Protein AF-A0A968GS53-F1 (afdb_monomer_lite)

Secondary structure (DSSP, 8-state):
--HHHHHHHHHHHHHHHHHHHHHHHHHHHHHHHHHHHHHHHHHHHHHHHH-HHHHHHHHHHHHHHHS--SS---PPPSS-HHHHHHHHHHHHHHHHHHHHHHHHHHHHHHHHHHHHHHHHHTT-SSGGG-TTTHHHHHT--HHHHHHHHIIIIIHHHHHHHHHHHHHHHHHH-SSS-HHHHHHHHHHHHHHHHHHHHHHHHHHTT-

Foldseek 3Di:
DVVVVVVVVLVVLVVVLVVLVVVLVVLVVVLVVLLVVLVVLLVVLVVCLVPLVVSQVVVQVVVCVVVPPVDPDDDDRPDDSLRVNLVSLVVNLVSLLSNLVSVLVSVVSLVVSVVSLVVSCVVDPDSPSPVSPPVCVVCVDVVNVVVCCCVLPVVLVVVVVSLVVVLVSLVPDPPDDPVSSVSSVVSSVSSVVSSVVSNVSVVVVD

pLDDT: mean 84.06, std 12.61, range [47.16, 97.62]

Sequence (206 aa):
MSDDKDIKLIEVLSKHYSETFDLVRQVVARRDRLFLYILLVIFVLLLYMSNPEAIRDWVNSVFSSQLKVENGTEIAPLFDVSVIGAVLLLGLLSLSHTYFQAVLHVERQYDYVYKLEDQLSKHFEDPAFTREGRHYLKHQHKFSGWTKSIFWYLFPFLYLAFMLFWMWFLVINPVTPLIYKIVDFAISLSILNSLRLYLLALNRRQ

Structure (mmCIF, N/CA/C/O backbone):
data_AF-A0A968GS53-F1
#
_entry.id   AF-A0A968GS53-F1
#
loop_
_atom_site.group_PDB
_atom_site.id
_atom_site.type_symbol
_atom_site.label_atom_id
_atom_site.label_alt_id
_atom_site.label_comp_id
_atom_site.label_asym_id
_atom_site.label_entity_id
_atom_site.label_seq_id
_atom_site.pdbx_PDB_ins_code
_atom_site.Cartn_x
_atom_site.Cartn_y
_atom_site.Cartn_z
_atom_site.occupancy
_atom_site.B_iso_or_equiv
_atom_site.auth_seq_id
_atom_site.auth_comp_id
_atom_site.auth_asym_id
_atom_site.auth_atom_id
_atom_site.pdbx_PDB_model_num
ATOM 1 N N . MET A 1 1 ? -16.219 1.580 51.367 1.00 47.16 1 MET A N 1
ATOM 2 C CA . MET A 1 1 ? -14.808 1.308 50.996 1.00 47.16 1 MET A CA 1
ATOM 3 C C . MET A 1 1 ? -14.663 0.527 49.683 1.00 47.16 1 MET A C 1
ATOM 5 O O . MET A 1 1 ? -13.563 0.548 49.148 1.00 47.16 1 MET A O 1
ATOM 9 N N . SER A 1 2 ? -15.710 -0.131 49.146 1.00 58.06 2 SER A N 1
ATOM 10 C CA . SER A 1 2 ? -15.688 -0.657 47.762 1.00 58.06 2 SER A CA 1
ATOM 11 C C . SER A 1 2 ? -15.906 0.447 46.718 1.00 58.06 2 SER A C 1
ATOM 13 O O . SER A 1 2 ? -15.201 0.476 45.722 1.00 58.06 2 SER A O 1
ATOM 15 N N . ASP A 1 3 ? -16.745 1.433 47.042 1.00 66.75 3 ASP A N 1
ATOM 16 C CA . ASP A 1 3 ? -17.147 2.528 46.144 1.00 66.75 3 ASP A CA 1
ATOM 17 C C . ASP A 1 3 ? -15.966 3.335 45.547 1.00 66.75 3 ASP A C 1
ATOM 19 O O . ASP A 1 3 ? -15.887 3.541 44.343 1.00 66.75 3 ASP A O 1
ATOM 23 N N . ASP A 1 4 ? -14.955 3.695 46.351 1.00 75.88 4 ASP A N 1
ATOM 24 C CA . ASP A 1 4 ? -13.771 4.443 45.872 1.00 75.88 4 ASP A CA 1
ATOM 25 C C . ASP A 1 4 ? -12.864 3.621 44.932 1.00 75.88 4 ASP A C 1
ATOM 27 O O . ASP A 1 4 ? -12.207 4.168 44.044 1.00 75.88 4 ASP A O 1
ATOM 31 N N . LYS A 1 5 ? -12.819 2.291 45.101 1.00 76.81 5 LYS A N 1
ATOM 32 C CA . LYS A 1 5 ? -12.048 1.410 44.208 1.00 76.81 5 LYS A CA 1
ATOM 33 C C . LYS A 1 5 ? -12.762 1.210 42.878 1.00 76.81 5 LYS A C 1
ATOM 35 O O . LYS A 1 5 ? -12.099 1.209 41.843 1.00 76.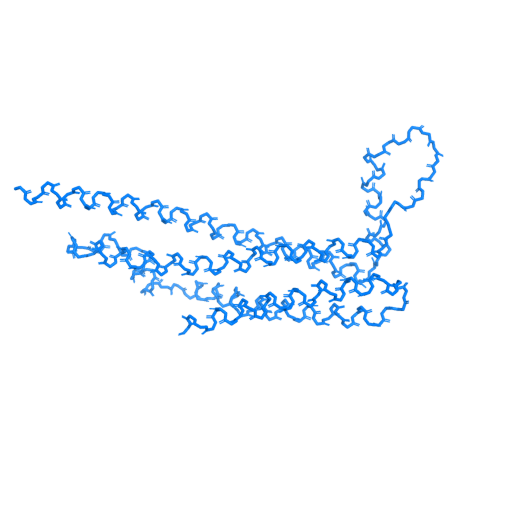81 5 LYS A O 1
ATOM 40 N N . ASP A 1 6 ? -14.083 1.078 42.916 1.00 79.69 6 ASP A N 1
ATOM 41 C CA . ASP A 1 6 ? -14.912 0.901 41.726 1.00 79.69 6 ASP A CA 1
ATOM 42 C C . ASP A 1 6 ? -14.910 2.177 40.867 1.00 79.69 6 ASP A C 1
ATOM 44 O O . ASP A 1 6 ? -14.701 2.099 39.657 1.00 79.69 6 ASP A O 1
ATOM 48 N N . ILE A 1 7 ? -14.987 3.361 41.490 1.00 82.88 7 ILE A N 1
ATOM 49 C CA . ILE A 1 7 ? -14.865 4.656 40.797 1.00 82.88 7 ILE A CA 1
ATOM 50 C C . ILE A 1 7 ? -13.502 4.790 40.099 1.00 82.88 7 ILE A C 1
ATOM 52 O O . ILE A 1 7 ? -13.446 5.112 38.911 1.00 82.88 7 ILE A O 1
ATOM 56 N N . LYS A 1 8 ? -12.398 4.486 40.796 1.00 85.75 8 LYS A N 1
ATOM 57 C CA . LYS A 1 8 ? -11.046 4.534 40.206 1.00 85.75 8 LYS A CA 1
ATOM 58 C C . LYS A 1 8 ? -10.871 3.544 39.059 1.00 85.75 8 LYS A C 1
ATOM 60 O O . LYS A 1 8 ? -10.229 3.866 38.063 1.00 85.75 8 LYS A O 1
ATOM 65 N N . LEU A 1 9 ? -11.428 2.340 39.185 1.00 84.19 9 LEU A N 1
ATOM 66 C CA . LEU A 1 9 ? -11.380 1.334 38.127 1.00 84.19 9 LEU A CA 1
ATOM 67 C C . LEU A 1 9 ? -12.112 1.819 36.869 1.00 84.19 9 LEU A C 1
ATOM 69 O O . LEU A 1 9 ? -11.576 1.702 35.767 1.00 84.19 9 LEU A O 1
ATOM 73 N N . ILE A 1 10 ? -13.303 2.396 37.036 1.00 83.69 10 ILE A N 1
ATOM 74 C CA . ILE A 1 10 ? -14.101 2.960 35.942 1.00 83.69 10 ILE A CA 1
ATOM 75 C C . ILE A 1 10 ? -13.361 4.120 35.268 1.00 83.69 10 ILE A C 1
ATOM 77 O O . ILE A 1 10 ? -13.319 4.183 34.040 1.00 83.69 10 ILE A O 1
ATOM 81 N N . GLU A 1 11 ? -12.734 5.007 36.044 1.00 87.06 11 GLU A N 1
ATOM 82 C CA . GLU A 1 11 ? -11.946 6.123 35.512 1.00 87.06 11 GLU A CA 1
ATOM 83 C C . GLU A 1 11 ? -10.766 5.629 34.660 1.00 87.06 11 GLU A C 1
ATOM 85 O O . GLU A 1 11 ? -10.582 6.078 33.526 1.00 87.06 11 GLU A O 1
ATOM 90 N N . VAL A 1 12 ? -10.007 4.649 35.165 1.00 87.94 12 VAL A N 1
ATOM 91 C CA . VAL A 1 12 ? -8.874 4.048 34.442 1.00 87.94 12 VAL A CA 1
ATOM 92 C C . VAL A 1 12 ? -9.336 3.358 33.158 1.00 87.94 12 VAL A C 1
ATOM 94 O O . VAL A 1 12 ? -8.726 3.555 32.107 1.00 87.94 12 VAL A O 1
ATOM 97 N N . LEU A 1 13 ? -10.422 2.582 33.213 1.00 84.75 13 LEU A N 1
ATOM 98 C CA . LEU A 1 13 ? -10.972 1.891 32.043 1.00 84.75 13 LEU A CA 1
ATOM 99 C C . LEU A 1 13 ? -11.507 2.868 30.992 1.00 84.75 13 LEU A C 1
ATOM 101 O O . LEU A 1 13 ? -11.240 2.689 29.805 1.00 84.75 13 LEU A O 1
ATOM 105 N N . SER A 1 14 ? -12.227 3.908 31.414 1.00 84.94 14 SER A N 1
ATOM 106 C CA . SER A 1 14 ? -12.771 4.939 30.524 1.00 84.94 14 SER A CA 1
ATOM 107 C C . SER A 1 14 ? -11.655 5.714 29.820 1.00 84.94 14 SER A C 1
ATOM 109 O O . SER A 1 14 ? -11.681 5.889 28.597 1.00 84.94 14 SER A O 1
ATOM 111 N N . LYS A 1 15 ? -10.613 6.100 30.569 1.00 88.38 15 LYS A N 1
ATOM 112 C CA . LYS A 1 15 ? -9.426 6.751 30.009 1.00 88.38 15 LYS A CA 1
ATOM 113 C C . LYS A 1 15 ? -8.725 5.850 28.992 1.00 88.38 15 LYS A C 1
ATOM 115 O O . LYS A 1 15 ? -8.478 6.279 27.866 1.00 88.38 15 LYS A O 1
ATOM 120 N N . HIS A 1 16 ? -8.473 4.592 29.355 1.00 87.50 16 HIS A N 1
ATOM 121 C CA . HIS A 1 16 ? -7.830 3.615 28.473 1.00 87.50 16 HIS A CA 1
ATOM 122 C C . HIS A 1 16 ? -8.643 3.348 27.199 1.00 87.50 16 HIS A C 1
ATOM 124 O O . HIS A 1 16 ? -8.080 3.239 26.109 1.00 87.50 16 HIS A O 1
ATOM 130 N N . TYR A 1 17 ? -9.972 3.293 27.307 1.00 87.00 17 TYR A N 1
ATOM 131 C CA . TYR A 1 17 ? -10.871 3.187 26.159 1.00 87.00 17 TYR A CA 1
ATOM 132 C C . TYR A 1 17 ? -10.726 4.385 25.209 1.00 87.00 17 TYR A C 1
ATOM 134 O O . TYR A 1 17 ? -10.549 4.184 24.007 1.00 87.00 17 TYR A O 1
ATOM 142 N N . SER A 1 18 ? -10.742 5.616 25.733 1.00 86.31 18 SER A N 1
ATOM 143 C CA . SER A 1 18 ? -10.588 6.827 24.914 1.00 86.31 18 SER A CA 1
ATOM 144 C C . SER A 1 18 ? -9.231 6.867 24.208 1.00 86.31 18 SER A C 1
ATOM 146 O O . SER A 1 18 ? -9.169 7.117 23.006 1.00 86.31 18 SER A O 1
ATOM 148 N N . GLU A 1 19 ? -8.151 6.566 24.932 1.00 89.94 19 GLU A N 1
ATOM 149 C CA . GLU A 1 19 ? -6.794 6.523 24.374 1.00 89.94 19 GLU A CA 1
ATOM 150 C C . GLU A 1 19 ? -6.670 5.449 23.284 1.00 89.94 19 GLU A C 1
ATOM 152 O O . GLU A 1 19 ? -6.134 5.701 22.202 1.00 89.94 19 GLU A O 1
ATOM 157 N N . THR A 1 20 ? -7.224 4.259 23.530 1.00 88.25 20 THR A N 1
ATOM 158 C CA . THR A 1 20 ? -7.259 3.168 22.547 1.00 88.25 20 THR A CA 1
ATOM 159 C C . THR A 1 20 ? -8.026 3.586 21.294 1.00 88.25 20 THR A C 1
ATOM 161 O O . THR A 1 20 ? -7.564 3.348 20.178 1.00 88.25 20 THR A O 1
ATOM 164 N N . PHE A 1 21 ? -9.176 4.243 21.453 1.00 85.06 21 PHE A N 1
ATOM 165 C CA . PHE A 1 21 ? -9.984 4.710 20.331 1.00 85.06 21 PHE A CA 1
ATOM 166 C C . PHE A 1 21 ? -9.244 5.741 19.467 1.00 85.06 21 PHE A C 1
ATOM 168 O O . PHE A 1 21 ? -9.253 5.645 18.234 1.00 85.06 21 PHE A O 1
ATOM 175 N N . ASP A 1 22 ? -8.539 6.683 20.091 1.00 87.62 22 ASP A N 1
ATOM 176 C CA . ASP A 1 22 ? -7.732 7.665 19.368 1.00 87.62 22 ASP A CA 1
ATOM 177 C C . ASP A 1 22 ? -6.595 7.006 18.577 1.00 87.62 22 ASP A C 1
ATOM 179 O O . ASP A 1 22 ? -6.318 7.405 17.438 1.00 87.62 22 ASP A O 1
ATOM 183 N N . LEU A 1 23 ? -5.979 5.949 19.118 1.00 88.56 23 LEU A N 1
ATOM 184 C CA . LEU A 1 23 ? -5.002 5.143 18.383 1.00 88.56 23 LEU A CA 1
ATOM 185 C C . LEU A 1 23 ? -5.639 4.455 17.168 1.00 88.56 23 LEU A C 1
ATOM 187 O O . LEU A 1 23 ? -5.074 4.510 16.072 1.00 88.56 23 LEU A O 1
ATOM 191 N N . VAL A 1 24 ? -6.833 3.866 17.313 1.00 88.31 24 VAL A N 1
ATOM 192 C CA . VAL A 1 24 ? -7.553 3.246 16.184 1.00 88.31 24 VAL A CA 1
ATOM 193 C C . VAL A 1 24 ? -7.790 4.266 15.075 1.00 88.31 24 VAL A C 1
ATOM 195 O O . VAL A 1 24 ? -7.463 4.007 13.913 1.00 88.31 24 VAL A O 1
ATOM 198 N N . ARG A 1 25 ? -8.288 5.457 15.423 1.00 88.62 25 ARG A N 1
ATOM 199 C CA . ARG A 1 25 ? -8.560 6.531 14.460 1.00 88.62 25 ARG A CA 1
ATOM 200 C C . ARG A 1 25 ? -7.307 6.942 13.684 1.00 88.62 25 ARG A C 1
ATOM 202 O O . ARG A 1 25 ? -7.370 7.135 12.467 1.00 88.62 25 ARG A O 1
ATOM 209 N N . GLN A 1 26 ? -6.162 7.044 14.358 1.00 91.44 26 GLN A N 1
ATOM 210 C CA . GLN A 1 26 ? -4.887 7.376 13.716 1.00 91.44 26 GLN A CA 1
ATOM 211 C C . GLN A 1 26 ? -4.442 6.300 12.719 1.00 91.44 26 GLN A C 1
ATOM 213 O O . GLN A 1 26 ? -3.991 6.624 11.614 1.00 91.44 26 GLN A O 1
ATOM 218 N N . VAL A 1 27 ? -4.596 5.022 13.075 1.00 89.94 27 VAL A N 1
ATOM 219 C CA . VAL A 1 27 ? -4.230 3.897 12.202 1.00 89.94 27 VAL A CA 1
ATOM 220 C C . VAL A 1 27 ? -5.165 3.822 10.993 1.00 89.94 27 VAL A C 1
ATOM 222 O O . VAL A 1 27 ? -4.682 3.637 9.875 1.00 89.94 27 VAL A O 1
ATOM 225 N N . VAL A 1 28 ? -6.472 4.034 11.176 1.00 89.06 28 VAL A N 1
ATOM 226 C CA . VAL A 1 28 ? -7.446 4.106 10.072 1.00 89.06 28 VAL A CA 1
ATOM 227 C C . VAL A 1 28 ? -7.065 5.215 9.089 1.00 89.06 28 VAL A C 1
ATOM 229 O O . VAL A 1 28 ? -6.924 4.959 7.895 1.00 89.06 28 VAL A O 1
ATOM 232 N N . ALA A 1 29 ? -6.776 6.422 9.582 1.00 90.88 29 ALA A N 1
ATOM 233 C CA . ALA A 1 29 ? -6.352 7.525 8.721 1.00 90.88 29 ALA A CA 1
ATOM 234 C C . ALA A 1 29 ? -5.026 7.226 7.992 1.00 90.88 29 ALA A C 1
ATOM 236 O O . ALA A 1 29 ? -4.830 7.628 6.844 1.00 90.88 29 ALA A O 1
ATOM 237 N N . ARG A 1 30 ? -4.097 6.508 8.640 1.00 91.94 30 ARG A N 1
ATOM 238 C CA . ARG A 1 30 ? -2.847 6.057 8.011 1.00 91.94 30 ARG A CA 1
ATOM 239 C C . ARG A 1 30 ? -3.106 5.035 6.905 1.00 91.94 30 ARG A C 1
ATOM 241 O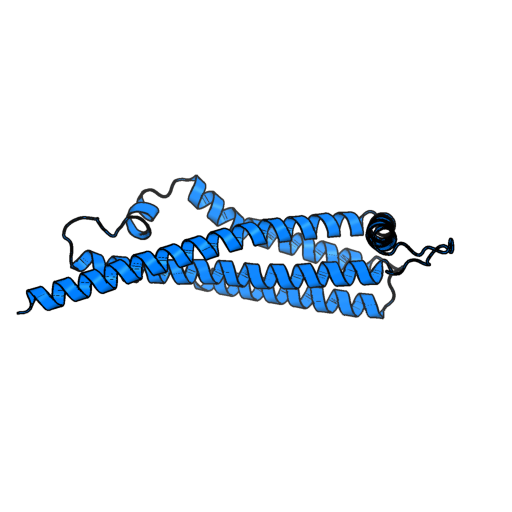 O . ARG A 1 30 ? -2.501 5.162 5.844 1.00 91.94 30 ARG A O 1
ATOM 248 N N . ARG A 1 31 ? -3.992 4.059 7.127 1.00 93.38 31 ARG A N 1
ATOM 249 C CA . ARG A 1 31 ? -4.412 3.075 6.115 1.00 93.38 31 ARG A CA 1
ATOM 250 C C . ARG A 1 31 ? -4.959 3.777 4.872 1.00 93.38 31 ARG A C 1
ATOM 252 O O . ARG A 1 31 ? -4.544 3.441 3.768 1.00 93.38 31 ARG A O 1
ATOM 259 N N . ASP A 1 32 ? -5.830 4.764 5.053 1.00 92.06 32 ASP A N 1
ATOM 260 C CA . ASP A 1 32 ? -6.471 5.464 3.935 1.00 92.06 32 ASP A CA 1
ATOM 261 C C . ASP A 1 32 ? -5.453 6.263 3.105 1.00 92.06 32 ASP A C 1
ATOM 263 O O . ASP A 1 32 ? -5.479 6.221 1.875 1.00 92.06 32 ASP A O 1
ATOM 267 N N . ARG A 1 33 ? -4.477 6.913 3.756 1.00 94.50 33 ARG A N 1
ATOM 268 C CA . ARG A 1 33 ? -3.355 7.560 3.050 1.00 94.50 33 ARG A CA 1
ATOM 269 C C . ARG A 1 33 ? -2.491 6.555 2.287 1.00 94.50 33 ARG A C 1
ATOM 271 O O . ARG A 1 33 ? -2.140 6.803 1.139 1.00 94.50 33 ARG A O 1
ATOM 278 N N . LEU A 1 34 ? -2.166 5.419 2.907 1.00 94.81 34 LEU A N 1
ATOM 279 C CA . LEU A 1 34 ? -1.376 4.362 2.266 1.00 94.81 34 LEU A CA 1
ATOM 280 C C . LEU A 1 34 ? -2.084 3.791 1.034 1.00 94.81 34 LEU A C 1
ATOM 282 O O . LEU A 1 34 ? -1.431 3.570 0.020 1.00 94.81 34 LEU A O 1
ATOM 286 N N . PHE A 1 35 ? -3.403 3.602 1.098 1.00 94.19 35 PHE A N 1
ATOM 287 C CA . PHE A 1 35 ? -4.205 3.181 -0.050 1.00 94.19 35 PHE A CA 1
ATOM 288 C C . PHE A 1 35 ? -4.047 4.144 -1.233 1.00 94.19 35 PHE A C 1
ATOM 290 O O . PHE A 1 35 ? -3.745 3.707 -2.341 1.00 94.19 35 PHE A O 1
ATOM 297 N N . LEU A 1 36 ? -4.163 5.455 -0.994 1.00 95.69 36 LEU A N 1
ATOM 298 C CA . LEU A 1 36 ? -3.974 6.465 -2.040 1.00 95.69 36 LEU A CA 1
ATOM 299 C C . LEU A 1 36 ? -2.550 6.458 -2.609 1.00 95.69 36 LEU A C 1
ATOM 301 O O . LEU A 1 36 ? -2.377 6.557 -3.822 1.00 95.69 36 LEU A O 1
ATOM 305 N N . TYR A 1 37 ? -1.531 6.295 -1.763 1.00 97.06 37 TYR A N 1
ATOM 306 C CA . TYR A 1 37 ? -0.143 6.197 -2.224 1.00 97.06 37 TYR A CA 1
ATOM 307 C C . TYR A 1 37 ? 0.097 4.953 -3.080 1.00 97.06 37 TYR A C 1
ATOM 309 O O . TYR A 1 37 ? 0.781 5.043 -4.096 1.00 97.06 37 TYR A O 1
ATOM 317 N N . ILE A 1 38 ? -0.496 3.811 -2.725 1.00 96.94 38 ILE A N 1
ATOM 318 C CA . ILE A 1 38 ? -0.416 2.596 -3.544 1.00 96.94 38 ILE A CA 1
ATOM 319 C C . ILE A 1 38 ? -1.071 2.826 -4.907 1.00 96.94 38 ILE A C 1
ATOM 321 O O . ILE A 1 38 ? -0.469 2.488 -5.922 1.00 96.94 38 ILE A O 1
ATOM 325 N N . LEU A 1 39 ? -2.262 3.432 -4.951 1.00 96.62 39 LEU A N 1
ATOM 326 C CA . LEU A 1 39 ? -2.929 3.753 -6.216 1.00 96.62 39 LEU A CA 1
ATOM 327 C C . LEU A 1 39 ? -2.085 4.684 -7.091 1.00 96.62 39 LEU A C 1
ATOM 329 O O . LEU A 1 39 ? -1.977 4.454 -8.292 1.00 96.62 39 LEU A O 1
ATOM 333 N N . LEU A 1 40 ? -1.457 5.698 -6.491 1.00 96.81 40 LEU A N 1
ATOM 334 C CA . LEU A 1 40 ? -0.564 6.609 -7.202 1.00 96.81 40 LEU A CA 1
ATOM 335 C C . LEU A 1 40 ? 0.639 5.865 -7.797 1.00 96.81 40 LEU A C 1
ATOM 337 O O . LEU A 1 40 ? 0.958 6.057 -8.966 1.00 96.81 40 LEU A O 1
ATOM 341 N N . VAL A 1 41 ? 1.285 4.989 -7.023 1.00 96.81 41 VAL A N 1
ATOM 342 C CA . VAL A 1 41 ? 2.427 4.199 -7.511 1.00 96.81 41 VAL A CA 1
ATOM 343 C C . VAL A 1 41 ? 2.000 3.223 -8.608 1.00 96.81 41 VAL A C 1
ATOM 345 O O . VAL A 1 41 ? 2.688 3.125 -9.618 1.00 96.81 41 VAL A O 1
ATOM 348 N N . ILE A 1 42 ? 0.851 2.553 -8.466 1.00 97.00 42 ILE A N 1
ATOM 349 C CA . ILE A 1 42 ? 0.285 1.692 -9.518 1.00 97.00 42 ILE A CA 1
ATOM 350 C C . ILE A 1 42 ? 0.030 2.497 -10.791 1.00 97.00 42 ILE A C 1
ATOM 352 O O . ILE A 1 42 ? 0.381 2.049 -11.876 1.00 97.00 42 ILE A O 1
ATOM 356 N N . PHE A 1 43 ? -0.540 3.696 -10.675 1.00 95.94 43 PHE A N 1
ATOM 357 C CA . PHE A 1 43 ? -0.770 4.568 -11.821 1.00 95.94 43 PHE A CA 1
ATOM 358 C C . PHE A 1 43 ? 0.540 4.939 -12.532 1.00 95.94 43 PHE A C 1
ATOM 360 O O . PHE A 1 43 ? 0.631 4.809 -13.750 1.00 95.94 43 PHE A O 1
ATOM 367 N N . VAL A 1 44 ? 1.581 5.320 -11.785 1.00 95.00 44 VAL A N 1
ATOM 368 C CA . VAL A 1 44 ? 2.911 5.603 -12.354 1.00 95.00 44 VAL A CA 1
ATOM 369 C C . VAL A 1 44 ? 3.520 4.354 -12.999 1.00 95.00 44 VAL A C 1
ATOM 371 O O . VAL A 1 44 ? 4.091 4.449 -14.082 1.00 95.00 44 VAL A O 1
ATOM 374 N N . LEU A 1 45 ? 3.361 3.176 -12.392 1.00 95.06 45 LEU A N 1
ATOM 375 C CA . LEU A 1 45 ? 3.809 1.908 -12.974 1.00 95.06 45 LEU A CA 1
ATOM 376 C C . LEU A 1 45 ? 3.062 1.577 -14.274 1.00 95.06 45 LEU A C 1
ATOM 378 O O . LEU A 1 45 ? 3.685 1.116 -15.223 1.00 95.06 45 LEU A O 1
ATOM 382 N N . LEU A 1 46 ? 1.759 1.853 -14.367 1.00 95.44 46 LEU A N 1
ATOM 383 C CA . LEU A 1 46 ? 0.997 1.689 -15.610 1.00 95.44 46 LEU A CA 1
ATOM 384 C C . LEU A 1 46 ? 1.487 2.645 -16.708 1.00 95.44 46 LEU A C 1
ATOM 386 O O . LEU A 1 46 ? 1.612 2.235 -17.862 1.00 95.44 46 LEU A O 1
ATOM 390 N N . LEU A 1 47 ? 1.816 3.895 -16.360 1.00 93.31 47 LEU A N 1
ATOM 391 C CA . LEU A 1 47 ? 2.445 4.829 -17.300 1.00 93.31 47 LEU A CA 1
ATOM 392 C C . LEU A 1 47 ? 3.822 4.334 -17.749 1.00 93.31 47 LEU A C 1
ATOM 394 O O . LEU A 1 47 ? 4.118 4.374 -18.941 1.00 93.31 47 LEU A O 1
ATOM 398 N N . TYR A 1 48 ? 4.624 3.805 -16.823 1.00 92.25 48 TYR A N 1
ATOM 399 C CA . TYR A 1 48 ? 5.910 3.182 -17.129 1.00 92.25 48 TYR A CA 1
ATOM 400 C C . TYR A 1 48 ? 5.752 2.005 -18.098 1.00 92.25 48 TYR A C 1
ATOM 402 O O . TYR A 1 48 ? 6.515 1.902 -19.050 1.00 92.25 48 TYR A O 1
ATOM 410 N N . MET A 1 49 ? 4.734 1.158 -17.924 1.00 91.56 49 MET A N 1
ATOM 411 C CA . MET A 1 49 ? 4.459 0.054 -18.853 1.00 91.56 49 MET A CA 1
ATOM 412 C C . MET A 1 49 ? 4.063 0.543 -20.251 1.00 91.56 49 MET A C 1
ATOM 414 O O . MET A 1 49 ? 4.370 -0.118 -21.239 1.00 91.56 49 MET A O 1
ATOM 418 N N . SER A 1 50 ? 3.372 1.682 -20.344 1.00 91.81 50 SER A N 1
ATOM 419 C CA . SER A 1 50 ? 2.927 2.241 -21.624 1.00 91.81 50 SER A CA 1
ATOM 420 C C . SER A 1 50 ? 4.030 2.998 -22.362 1.00 91.81 50 SER A C 1
ATOM 422 O O . SER A 1 50 ? 4.089 2.928 -23.588 1.00 91.81 50 SER A O 1
ATOM 424 N N . ASN A 1 51 ? 4.849 3.771 -21.648 1.00 90.94 51 ASN A N 1
ATOM 425 C CA . ASN A 1 51 ? 5.943 4.547 -22.223 1.00 90.94 51 ASN A CA 1
ATOM 426 C C . ASN A 1 51 ? 7.102 4.670 -21.213 1.00 90.94 51 ASN A C 1
ATOM 428 O O . ASN A 1 51 ? 7.180 5.654 -20.467 1.00 90.94 51 ASN A O 1
ATOM 432 N N . PRO A 1 52 ? 8.007 3.677 -21.188 1.00 89.12 52 PRO A N 1
ATOM 433 C CA . PRO A 1 52 ? 9.118 3.655 -20.241 1.00 89.12 52 PRO A CA 1
ATOM 434 C C . PRO A 1 52 ? 10.087 4.834 -20.428 1.00 89.12 52 PRO A C 1
ATOM 436 O O . PRO A 1 52 ? 10.600 5.379 -19.451 1.00 89.12 52 PRO A O 1
ATOM 439 N N . GLU A 1 53 ? 10.290 5.266 -21.677 1.00 89.31 53 GLU A N 1
ATOM 440 C CA . GLU A 1 53 ? 11.182 6.373 -22.041 1.00 89.31 53 GLU A CA 1
ATOM 441 C C . GLU A 1 53 ? 10.666 7.710 -21.495 1.00 89.31 53 GLU A C 1
ATOM 443 O O . GLU A 1 53 ? 11.424 8.457 -20.884 1.00 89.31 53 GLU A O 1
ATOM 448 N N . ALA A 1 54 ? 9.360 7.978 -21.601 1.00 90.06 54 ALA A N 1
ATOM 449 C CA . ALA A 1 54 ? 8.768 9.202 -21.059 1.00 90.06 54 ALA A CA 1
ATOM 450 C C . ALA A 1 54 ? 8.940 9.313 -19.535 1.00 90.06 54 ALA A C 1
ATOM 452 O O . ALA A 1 54 ? 9.218 10.395 -19.017 1.00 90.06 54 ALA A O 1
ATOM 453 N N . ILE A 1 55 ? 8.805 8.196 -18.809 1.00 90.12 55 ILE A N 1
ATOM 454 C CA . ILE A 1 55 ? 9.056 8.166 -17.363 1.00 90.12 55 ILE A CA 1
ATOM 455 C C . ILE A 1 55 ? 10.541 8.381 -17.067 1.00 90.12 55 ILE A C 1
ATOM 457 O O . ILE A 1 55 ? 10.869 9.149 -16.161 1.00 90.12 55 ILE A O 1
ATOM 461 N N . ARG A 1 56 ? 11.443 7.759 -17.836 1.00 89.38 56 ARG A N 1
ATOM 462 C CA . ARG A 1 56 ? 12.888 7.973 -17.696 1.00 89.38 56 ARG A CA 1
ATOM 463 C C . ARG A 1 56 ? 13.263 9.436 -17.889 1.00 89.38 56 ARG A C 1
ATOM 465 O O . ARG A 1 56 ? 14.001 9.986 -17.071 1.00 89.38 56 ARG A O 1
ATOM 472 N N . ASP A 1 57 ? 12.767 10.058 -18.946 1.00 89.00 57 ASP A N 1
ATOM 473 C CA . ASP A 1 57 ? 13.103 11.435 -19.287 1.00 89.00 57 ASP A CA 1
ATOM 474 C C . ASP A 1 57 ? 12.512 12.406 -18.257 1.00 89.00 57 ASP A C 1
ATOM 476 O O . ASP A 1 57 ? 13.202 13.320 -17.801 1.00 89.00 57 ASP A O 1
ATOM 480 N N . TRP A 1 58 ? 11.284 12.151 -17.785 1.00 88.50 58 TRP A N 1
ATOM 481 C CA . TRP A 1 58 ? 10.688 12.907 -16.684 1.00 88.50 58 TRP A CA 1
ATOM 482 C C . TRP A 1 58 ? 11.538 12.819 -15.411 1.00 88.50 58 TRP A C 1
ATOM 484 O O . TRP A 1 58 ? 11.918 13.856 -14.867 1.00 88.50 58 TRP A O 1
ATOM 494 N N . VAL A 1 59 ? 11.913 11.611 -14.972 1.00 87.56 59 VAL A N 1
ATOM 495 C CA . VAL A 1 59 ? 12.765 11.419 -13.787 1.00 87.56 59 VAL A CA 1
ATOM 496 C C . VAL A 1 59 ? 14.093 12.154 -13.961 1.00 87.56 59 VAL A C 1
ATOM 498 O O . VAL A 1 59 ? 14.454 12.971 -13.115 1.00 87.56 59 VAL A O 1
ATOM 501 N N . ASN A 1 60 ? 14.800 11.934 -15.071 1.00 86.75 60 ASN A N 1
ATOM 502 C CA . ASN A 1 60 ? 16.091 12.579 -15.299 1.00 86.75 60 ASN A CA 1
ATOM 503 C C . ASN A 1 60 ? 15.979 14.112 -15.358 1.00 86.75 60 ASN A C 1
ATOM 505 O O . ASN A 1 60 ? 16.863 14.782 -14.833 1.00 86.75 60 ASN A O 1
ATOM 509 N N . SER A 1 61 ? 14.890 14.677 -15.895 1.00 85.81 61 SER A N 1
ATOM 510 C CA . SER A 1 61 ? 14.654 16.132 -15.912 1.00 8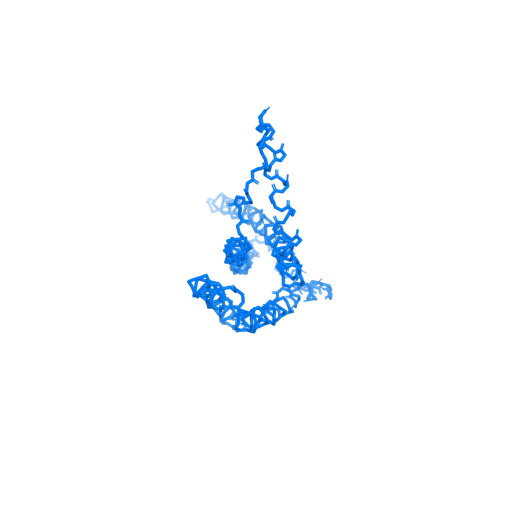5.81 61 SER A CA 1
ATOM 511 C C . SER A 1 61 ? 14.455 16.736 -14.512 1.00 85.81 61 SER A C 1
ATOM 513 O O . SER A 1 61 ? 14.923 17.839 -14.214 1.00 85.81 61 SER A O 1
ATOM 515 N N . VAL A 1 62 ? 13.806 15.998 -13.606 1.00 85.69 62 VAL A N 1
ATOM 516 C CA . VAL A 1 62 ? 13.626 16.418 -12.209 1.00 85.69 62 VAL A CA 1
ATOM 517 C C . VAL A 1 62 ? 14.967 16.423 -11.477 1.00 85.69 62 VAL A C 1
ATOM 519 O O . VAL A 1 62 ? 15.248 17.350 -10.723 1.00 85.69 62 VAL A O 1
ATOM 522 N N . PHE A 1 63 ? 15.825 15.431 -11.719 1.00 80.88 63 PHE A N 1
ATOM 523 C CA . PHE A 1 63 ? 17.140 15.371 -11.077 1.00 80.88 63 PHE A CA 1
ATOM 524 C C . PHE A 1 63 ? 18.146 16.351 -11.688 1.00 80.88 63 PHE A C 1
ATOM 526 O O . PHE A 1 63 ? 18.891 16.989 -10.947 1.00 80.88 63 PHE A O 1
ATOM 533 N N . SER A 1 64 ? 18.148 16.536 -13.009 1.00 76.75 64 SER A N 1
ATOM 534 C CA . SER A 1 64 ? 19.043 17.491 -13.673 1.00 76.75 64 SER A CA 1
ATOM 535 C C . SER A 1 64 ? 18.685 18.948 -13.362 1.00 76.75 64 SER A C 1
ATOM 537 O O . SER A 1 64 ? 19.577 19.779 -13.234 1.00 76.75 64 SER A O 1
ATOM 539 N N . SER A 1 65 ? 17.405 19.271 -13.148 1.00 71.31 65 SER A N 1
ATOM 540 C CA . SER A 1 65 ? 16.998 20.612 -12.694 1.00 71.31 65 SER A CA 1
ATOM 541 C C . SER A 1 65 ? 17.422 20.924 -11.251 1.00 71.31 65 SER A C 1
ATOM 543 O O . SER A 1 65 ? 17.632 22.092 -10.915 1.00 71.31 65 SER A O 1
ATOM 545 N N . GLN A 1 66 ? 17.593 19.900 -10.408 1.00 69.75 66 GLN A N 1
ATOM 546 C CA . GLN A 1 66 ? 18.127 20.038 -9.046 1.00 69.75 66 GLN A CA 1
ATOM 547 C C . GLN A 1 66 ? 19.661 20.056 -9.017 1.00 69.75 66 GLN A C 1
ATOM 549 O O . GLN A 1 66 ? 20.260 20.739 -8.187 1.00 69.75 66 GLN A O 1
ATOM 554 N N . LEU A 1 67 ? 20.299 19.352 -9.952 1.00 65.94 67 LEU A N 1
ATOM 555 C CA . LEU A 1 67 ? 21.741 19.329 -10.168 1.00 65.94 67 LEU A CA 1
ATOM 556 C C . LEU A 1 67 ? 22.110 20.357 -11.246 1.00 65.94 67 LEU A C 1
ATOM 558 O O . LEU A 1 67 ? 22.460 19.989 -12.365 1.00 65.94 67 LEU A O 1
ATOM 562 N N . LYS A 1 68 ? 22.030 21.657 -10.930 1.00 57.19 68 LYS A N 1
ATOM 563 C CA . LYS A 1 68 ? 22.575 22.714 -11.799 1.00 57.19 68 LYS A CA 1
ATOM 564 C C . LYS A 1 68 ? 24.087 22.517 -11.956 1.00 57.19 68 LYS A C 1
ATOM 566 O O . LYS A 1 68 ? 24.870 23.053 -11.179 1.00 57.19 68 LYS A O 1
ATOM 571 N N . VAL A 1 69 ? 24.503 21.739 -12.946 1.00 54.47 69 VAL A N 1
ATOM 572 C CA . VAL A 1 69 ? 25.899 21.687 -13.372 1.00 54.47 69 VAL A CA 1
ATOM 573 C C . VAL A 1 69 ? 26.133 22.944 -14.203 1.00 54.47 69 VAL A C 1
ATOM 575 O O . VAL A 1 69 ? 25.612 23.077 -15.305 1.00 54.47 69 VAL A O 1
ATOM 578 N N . GLU A 1 70 ? 26.882 23.893 -13.641 1.00 51.22 70 GLU A N 1
ATOM 579 C CA . GLU A 1 70 ? 27.229 25.191 -14.250 1.00 51.22 70 GLU A CA 1
ATOM 580 C C . GLU A 1 70 ? 28.005 25.079 -15.574 1.00 51.22 70 GLU A C 1
ATOM 582 O O . GLU A 1 70 ? 28.185 26.070 -16.275 1.00 51.22 70 GLU A O 1
ATOM 587 N N . ASN A 1 71 ? 28.425 23.877 -15.962 1.00 49.06 71 ASN A N 1
ATOM 588 C CA . ASN A 1 71 ? 29.203 23.639 -17.167 1.00 49.06 71 ASN A CA 1
ATOM 589 C C . ASN A 1 71 ? 28.348 22.836 -18.146 1.00 49.06 71 ASN A C 1
ATOM 591 O O . ASN A 1 71 ? 28.025 21.686 -17.856 1.00 49.06 71 ASN A O 1
ATOM 595 N N . GLY A 1 72 ? 27.971 23.465 -19.268 1.00 52.41 72 GLY A N 1
ATOM 596 C CA . GLY A 1 72 ? 27.060 22.992 -20.326 1.00 52.41 72 GLY A CA 1
ATOM 597 C C . GLY A 1 72 ? 27.464 21.701 -21.046 1.00 52.41 72 GLY A C 1
ATOM 598 O O . GLY A 1 72 ? 27.560 21.657 -22.267 1.00 52.41 72 GLY A O 1
ATOM 599 N N . THR A 1 73 ? 27.681 20.645 -20.280 1.00 53.91 73 THR A N 1
ATOM 600 C CA . THR A 1 73 ? 27.838 19.267 -20.722 1.00 53.91 73 THR A CA 1
ATOM 601 C C . THR A 1 73 ? 26.519 18.559 -20.465 1.00 53.91 73 THR A C 1
ATOM 603 O O . THR A 1 73 ? 26.055 18.510 -19.326 1.00 53.91 73 THR A O 1
ATOM 606 N N . GLU A 1 74 ? 25.899 18.047 -21.528 1.00 54.28 74 GLU A N 1
ATOM 607 C CA . GLU A 1 74 ? 24.734 17.171 -21.424 1.00 54.28 74 GLU A CA 1
ATOM 608 C C . GLU A 1 74 ? 25.104 15.982 -20.531 1.00 54.28 74 GLU A C 1
ATOM 610 O O . GLU A 1 74 ? 25.976 15.176 -20.860 1.00 54.28 74 GLU A O 1
ATOM 615 N N . ILE A 1 75 ? 24.489 15.911 -19.352 1.00 57.44 75 ILE A N 1
ATOM 616 C CA . ILE A 1 75 ? 24.696 14.799 -18.430 1.00 57.44 75 ILE A CA 1
ATOM 617 C C . ILE A 1 75 ? 23.983 13.602 -19.056 1.00 57.44 75 ILE A C 1
ATOM 619 O O . ILE A 1 75 ? 22.769 13.646 -19.264 1.00 57.44 75 ILE A O 1
ATOM 623 N N . ALA A 1 76 ? 24.732 12.542 -19.368 1.00 62.34 76 ALA A N 1
ATOM 624 C CA . ALA A 1 76 ? 24.144 11.265 -19.757 1.00 62.34 76 ALA A CA 1
ATOM 625 C C . ALA A 1 76 ? 23.074 10.854 -18.723 1.00 62.34 76 ALA A C 1
ATOM 627 O O . ALA A 1 76 ? 23.260 11.129 -17.533 1.00 62.34 76 ALA A O 1
ATOM 628 N N . PRO A 1 77 ? 21.960 10.223 -19.138 1.00 63.38 77 PRO A N 1
ATOM 629 C CA . PRO A 1 77 ? 20.870 9.888 -18.227 1.00 63.38 77 PRO A CA 1
ATOM 630 C C . PRO A 1 77 ? 21.406 9.119 -17.015 1.00 63.38 77 PRO A C 1
ATOM 632 O O . PRO A 1 77 ? 21.997 8.049 -17.154 1.00 63.38 77 PRO A O 1
ATOM 635 N N . LEU A 1 78 ? 21.219 9.698 -15.826 1.00 70.31 78 LEU A N 1
ATOM 636 C CA . LEU A 1 78 ? 21.732 9.161 -14.562 1.00 70.31 78 LEU A CA 1
ATOM 637 C C . LEU A 1 78 ? 21.009 7.868 -14.178 1.00 70.31 78 LEU A C 1
ATOM 639 O O . LEU A 1 78 ? 21.589 6.989 -13.543 1.00 70.31 78 LEU A O 1
ATOM 643 N N . PHE A 1 79 ? 19.738 7.761 -14.569 1.00 79.44 79 PHE A N 1
ATOM 644 C CA . PHE A 1 79 ? 18.886 6.620 -14.271 1.00 79.44 79 PHE A CA 1
ATOM 645 C C . PHE A 1 79 ? 18.406 5.953 -15.556 1.00 79.44 79 PHE A C 1
ATOM 647 O O . PHE A 1 79 ? 17.744 6.586 -16.383 1.00 79.44 79 PHE A O 1
ATOM 654 N N . ASP A 1 80 ? 18.711 4.661 -15.685 1.00 85.06 80 ASP A N 1
ATOM 655 C CA . ASP A 1 80 ? 18.129 3.791 -16.705 1.00 85.06 80 ASP A CA 1
ATOM 656 C C . ASP A 1 80 ? 16.671 3.444 -16.360 1.00 85.06 80 ASP A C 1
ATOM 658 O O . ASP A 1 80 ? 16.279 3.366 -15.191 1.00 85.06 80 ASP A O 1
ATOM 662 N N . VAL A 1 81 ? 15.887 3.174 -17.402 1.00 85.75 81 VAL A N 1
ATOM 663 C CA . VAL A 1 81 ? 14.502 2.702 -17.355 1.00 85.75 81 VAL A CA 1
ATOM 664 C C . VAL A 1 81 ? 14.362 1.538 -16.368 1.00 85.75 81 VAL A C 1
ATOM 666 O O . VAL A 1 81 ? 13.510 1.572 -15.479 1.00 85.75 81 VAL A O 1
ATOM 669 N N . SER A 1 82 ? 15.262 0.552 -16.458 1.00 87.88 82 SER A N 1
ATOM 670 C CA . SER A 1 82 ? 15.242 -0.660 -15.629 1.00 87.88 82 SER A CA 1
ATOM 671 C C . SER A 1 82 ? 15.363 -0.355 -14.131 1.00 87.88 82 SER A C 1
ATOM 673 O O . SER A 1 82 ? 14.694 -0.974 -13.305 1.00 87.88 82 SER A O 1
ATOM 675 N N . VAL A 1 83 ? 16.197 0.626 -13.767 1.00 89.00 83 VAL A N 1
ATOM 676 C CA . VAL A 1 83 ? 16.405 1.033 -12.368 1.00 89.00 83 VAL A CA 1
ATOM 677 C C . VAL A 1 83 ? 15.158 1.722 -11.821 1.00 89.00 83 VAL A C 1
ATOM 679 O O . VAL A 1 83 ? 14.754 1.458 -10.689 1.00 89.00 83 VAL A O 1
ATOM 682 N N . ILE A 1 84 ? 14.518 2.572 -12.627 1.00 90.06 84 ILE A N 1
ATOM 683 C CA . ILE A 1 84 ? 13.292 3.274 -12.232 1.00 90.06 84 ILE A CA 1
ATOM 684 C C . ILE A 1 84 ? 12.162 2.273 -11.970 1.00 90.06 84 ILE A C 1
ATOM 686 O O . ILE A 1 84 ? 11.493 2.372 -10.940 1.00 90.06 84 ILE A O 1
ATOM 690 N N . GLY A 1 85 ? 11.990 1.281 -12.851 1.00 90.94 85 GLY A N 1
ATOM 691 C CA . GLY A 1 85 ? 11.019 0.200 -12.663 1.00 90.94 85 GLY A CA 1
ATOM 692 C C . GLY A 1 85 ? 11.219 -0.539 -11.336 1.00 90.94 85 GLY A C 1
ATOM 693 O O . GLY A 1 85 ? 10.282 -0.644 -10.541 1.00 90.94 85 GLY A O 1
ATOM 694 N N . ALA A 1 86 ? 12.456 -0.951 -11.045 1.00 92.31 86 ALA A N 1
ATOM 695 C CA . ALA A 1 86 ? 12.797 -1.647 -9.804 1.00 92.31 86 ALA A CA 1
ATOM 696 C C . ALA A 1 86 ? 12.532 -0.793 -8.551 1.00 92.31 86 ALA A C 1
ATOM 698 O O . ALA A 1 86 ? 11.977 -1.282 -7.565 1.00 92.31 86 ALA A O 1
ATOM 699 N N . VAL A 1 87 ? 12.883 0.498 -8.581 1.00 93.50 87 VAL A N 1
ATOM 700 C CA . VAL A 1 87 ? 12.638 1.427 -7.463 1.00 93.50 87 VAL A CA 1
ATOM 701 C C . VAL A 1 87 ? 11.142 1.618 -7.216 1.00 93.50 87 VAL A C 1
ATOM 703 O O . VAL A 1 87 ? 10.701 1.561 -6.066 1.00 93.50 87 VAL A O 1
ATOM 706 N N . LEU A 1 88 ? 10.346 1.802 -8.273 1.00 94.62 88 LEU A N 1
ATOM 707 C CA . LEU A 1 88 ? 8.892 1.920 -8.154 1.00 94.62 88 LEU A CA 1
ATOM 708 C C . LEU A 1 88 ? 8.272 0.638 -7.583 1.00 94.62 88 LEU A C 1
ATOM 710 O O . LEU A 1 88 ? 7.407 0.710 -6.709 1.00 94.62 88 LEU A O 1
ATOM 714 N N . LEU A 1 89 ? 8.746 -0.531 -8.019 1.00 95.75 89 LEU A N 1
ATOM 715 C CA . LEU A 1 89 ? 8.257 -1.823 -7.544 1.00 95.75 89 LEU A CA 1
ATOM 716 C C . LEU A 1 89 ? 8.653 -2.097 -6.081 1.00 95.75 89 LEU A C 1
ATOM 718 O O . LEU A 1 89 ? 7.839 -2.596 -5.302 1.00 95.75 89 LEU A O 1
ATOM 722 N N . LEU A 1 90 ? 9.863 -1.708 -5.664 1.00 96.19 90 LEU A N 1
ATOM 723 C CA . LEU A 1 90 ? 10.277 -1.727 -4.254 1.00 96.19 90 LEU A CA 1
ATOM 724 C C . LEU A 1 90 ? 9.437 -0.771 -3.399 1.00 96.19 90 LEU A C 1
ATOM 726 O O . LEU A 1 90 ? 9.015 -1.131 -2.296 1.00 96.19 90 LEU A O 1
ATOM 730 N N . GLY A 1 91 ? 9.160 0.430 -3.910 1.00 96.69 91 GLY A N 1
ATOM 731 C CA . GLY A 1 91 ? 8.256 1.385 -3.274 1.00 96.69 91 GLY A CA 1
ATOM 732 C C . GLY A 1 91 ? 6.860 0.791 -3.086 1.00 96.69 91 GLY A C 1
ATOM 733 O O . GLY A 1 91 ? 6.298 0.857 -1.989 1.00 96.69 91 GLY A O 1
ATOM 734 N N . LEU A 1 92 ? 6.341 0.124 -4.120 1.00 97.62 92 LEU A N 1
ATOM 735 C CA . LEU A 1 92 ? 5.066 -0.582 -4.064 1.00 97.62 92 LEU A CA 1
ATOM 736 C C . LEU A 1 92 ? 5.078 -1.689 -3.005 1.00 97.62 92 LEU A C 1
ATOM 738 O O . LEU A 1 92 ? 4.136 -1.761 -2.215 1.00 97.62 92 LEU A O 1
ATOM 742 N N . LEU A 1 93 ? 6.132 -2.511 -2.933 1.00 97.31 93 LEU A N 1
ATOM 743 C CA . LEU A 1 93 ? 6.281 -3.547 -1.905 1.00 97.31 93 LEU A CA 1
ATOM 744 C C . LEU A 1 93 ? 6.222 -2.953 -0.492 1.00 97.31 93 LEU A C 1
ATOM 746 O O . LEU A 1 93 ? 5.437 -3.418 0.335 1.00 97.31 93 LEU A O 1
ATOM 750 N N . SER A 1 94 ? 7.010 -1.909 -0.226 1.00 96.94 94 SER A N 1
ATOM 751 C CA . SER A 1 94 ? 7.076 -1.257 1.088 1.00 96.94 94 SER A CA 1
ATOM 752 C C . SER A 1 94 ? 5.724 -0.675 1.518 1.00 96.94 94 SER A C 1
ATOM 754 O O . SER A 1 94 ? 5.235 -0.936 2.627 1.00 96.94 94 SER A O 1
ATOM 756 N N . LEU A 1 95 ? 5.068 0.058 0.612 1.00 97.00 95 LEU A N 1
ATOM 757 C CA . LEU A 1 95 ? 3.749 0.638 0.861 1.00 97.00 95 LEU A CA 1
ATOM 758 C C . LEU A 1 95 ? 2.694 -0.445 1.089 1.00 97.00 95 LEU A C 1
ATOM 760 O O . LEU A 1 95 ? 1.917 -0.352 2.039 1.00 97.00 95 LEU A O 1
ATOM 764 N N . SER A 1 96 ? 2.696 -1.490 0.261 1.00 95.88 96 SER A N 1
ATOM 765 C CA . SER A 1 96 ? 1.708 -2.572 0.323 1.00 95.88 96 SER A CA 1
ATOM 766 C C . SER A 1 96 ? 1.858 -3.391 1.598 1.00 95.88 96 SER A C 1
ATOM 768 O O . SER A 1 96 ? 0.868 -3.661 2.275 1.00 95.88 96 SER A O 1
ATOM 770 N N . HIS A 1 97 ? 3.093 -3.701 1.998 1.00 95.12 97 HIS A N 1
ATOM 771 C CA . HIS A 1 97 ? 3.362 -4.380 3.261 1.00 95.12 97 HIS A CA 1
ATOM 772 C C . HIS A 1 97 ? 2.854 -3.562 4.458 1.00 95.12 97 HIS A C 1
ATOM 774 O O . HIS A 1 97 ? 2.120 -4.077 5.304 1.00 95.12 97 HIS A O 1
ATOM 780 N N . THR A 1 98 ? 3.172 -2.265 4.492 1.00 95.06 98 THR A N 1
ATOM 781 C CA . THR A 1 98 ? 2.717 -1.354 5.555 1.00 95.06 98 THR A CA 1
ATOM 782 C C . THR A 1 98 ? 1.192 -1.220 5.568 1.00 95.06 98 THR A C 1
ATOM 784 O O . THR A 1 98 ? 0.575 -1.177 6.633 1.00 95.06 98 THR A O 1
ATOM 787 N N . TYR A 1 99 ? 0.563 -1.184 4.393 1.00 94.88 99 TYR A N 1
ATOM 788 C CA . TYR A 1 99 ? -0.888 -1.133 4.255 1.00 94.88 99 TYR A CA 1
ATOM 789 C C . TYR A 1 99 ? -1.556 -2.399 4.806 1.00 94.88 99 TYR A C 1
ATOM 791 O O . TYR A 1 99 ? -2.463 -2.294 5.632 1.00 94.88 99 TYR A O 1
ATOM 799 N N . PHE A 1 100 ? -1.081 -3.591 4.429 1.00 94.00 100 PHE A N 1
ATOM 800 C CA . PHE A 1 100 ? -1.633 -4.853 4.933 1.00 94.00 100 PHE A CA 1
ATOM 801 C C . PHE A 1 100 ? -1.511 -4.958 6.456 1.00 94.00 100 PHE A C 1
ATOM 803 O O . PHE A 1 100 ? -2.466 -5.348 7.130 1.00 94.00 100 PHE A O 1
ATOM 810 N N . GLN A 1 101 ? -0.368 -4.547 7.015 1.00 93.00 101 GLN A N 1
ATOM 811 C CA . GLN A 1 101 ? -0.189 -4.469 8.463 1.00 93.00 101 GLN A CA 1
ATOM 812 C C . GLN A 1 101 ? -1.183 -3.503 9.117 1.00 93.00 101 GLN A C 1
ATOM 814 O O . GLN A 1 101 ? -1.764 -3.845 10.147 1.00 93.00 101 GLN A O 1
ATOM 819 N N . ALA A 1 102 ? -1.403 -2.324 8.525 1.00 92.69 102 ALA A N 1
ATOM 820 C CA . ALA A 1 102 ? -2.343 -1.335 9.043 1.00 92.69 102 ALA A CA 1
ATOM 821 C C . ALA A 1 102 ? -3.778 -1.875 9.057 1.00 92.69 102 ALA A C 1
ATOM 823 O O . ALA A 1 102 ? -4.441 -1.775 10.085 1.00 92.69 102 ALA A O 1
ATOM 824 N N . VAL A 1 103 ? -4.237 -2.516 7.975 1.00 90.50 103 VAL A N 1
ATOM 825 C CA . VAL A 1 103 ? -5.575 -3.135 7.918 1.00 90.50 103 VAL A CA 1
ATOM 826 C C . VAL A 1 103 ? -5.733 -4.181 9.022 1.00 90.50 103 VAL A C 1
ATOM 828 O O . VAL A 1 103 ? -6.648 -4.086 9.834 1.00 90.50 103 VAL A O 1
ATOM 831 N N . LEU A 1 104 ? -4.806 -5.139 9.123 1.00 90.25 104 LEU A N 1
ATOM 832 C CA . LEU A 1 104 ? -4.871 -6.190 10.148 1.00 90.25 104 LEU A CA 1
ATOM 833 C C . LEU A 1 104 ? -4.740 -5.643 11.575 1.00 90.25 104 LEU A C 1
ATOM 835 O O . LEU A 1 104 ? -5.204 -6.264 12.533 1.00 90.25 104 LEU A O 1
ATOM 839 N N . HIS A 1 105 ? -4.057 -4.513 11.754 1.00 90.25 105 HIS A N 1
ATOM 840 C CA . HIS A 1 105 ? -3.976 -3.846 13.044 1.00 90.25 105 HIS A CA 1
ATOM 841 C C . HIS A 1 105 ? -5.299 -3.171 13.412 1.00 90.25 105 HIS A C 1
ATOM 843 O O . HIS A 1 105 ? -5.755 -3.365 14.533 1.00 90.25 105 HIS A O 1
ATOM 849 N N . VAL A 1 106 ? -5.947 -2.472 12.476 1.00 87.94 106 VAL A N 1
ATOM 850 C CA . VAL A 1 106 ? -7.277 -1.873 12.681 1.00 87.94 106 VAL A CA 1
ATOM 851 C C . VAL A 1 106 ? -8.287 -2.932 13.125 1.00 87.94 106 VAL A C 1
ATOM 853 O O . VAL A 1 106 ? -8.941 -2.752 14.147 1.00 87.94 106 VAL A O 1
ATOM 856 N N . GLU A 1 107 ? -8.350 -4.070 12.430 1.00 85.75 107 GLU A N 1
ATOM 857 C CA . GLU A 1 107 ? -9.267 -5.163 12.793 1.00 85.75 107 GLU A CA 1
ATOM 858 C C . GLU A 1 107 ? -8.986 -5.713 14.202 1.00 85.75 107 GLU A C 1
ATOM 860 O O . GLU A 1 107 ? -9.902 -5.951 14.984 1.00 85.75 107 GLU A O 1
ATOM 865 N N . ARG A 1 108 ? -7.707 -5.871 14.571 1.00 87.19 108 ARG A N 1
ATOM 866 C CA . ARG A 1 108 ? -7.314 -6.299 15.926 1.00 87.19 108 ARG A CA 1
ATOM 867 C C . ARG A 1 108 ? -7.723 -5.310 17.006 1.00 87.19 108 ARG A C 1
ATOM 869 O O . ARG A 1 108 ? -8.091 -5.732 18.099 1.00 87.19 108 ARG A O 1
ATOM 876 N N . GLN A 1 109 ? -7.603 -4.020 16.719 1.00 86.69 109 GLN A N 1
ATOM 877 C CA . GLN A 1 109 ? -7.948 -2.981 17.675 1.00 86.69 109 GLN A CA 1
ATOM 878 C C . GLN A 1 109 ? -9.460 -2.881 17.866 1.00 86.69 109 GLN A C 1
ATOM 880 O O . GLN A 1 109 ? -9.898 -2.760 19.003 1.00 86.69 109 GLN A O 1
ATOM 885 N N . TYR A 1 110 ? -10.265 -3.019 16.807 1.00 83.88 110 TYR A N 1
ATOM 886 C CA . TYR A 1 110 ? -11.724 -3.040 16.953 1.00 83.88 110 TYR A CA 1
ATOM 887 C C . TYR A 1 110 ? -12.209 -4.200 17.834 1.00 83.88 110 TYR A C 1
ATOM 889 O O . TYR A 1 110 ? -13.008 -3.968 18.739 1.00 83.88 110 TYR A O 1
ATOM 897 N N . ASP A 1 111 ? -11.657 -5.409 17.677 1.00 83.56 111 ASP A N 1
ATOM 898 C CA . ASP A 1 111 ? -11.967 -6.534 18.578 1.00 83.56 111 ASP A CA 1
ATOM 899 C C . ASP A 1 111 ? -11.641 -6.218 20.044 1.00 83.56 111 ASP A C 1
ATOM 901 O O . ASP A 1 111 ? -12.340 -6.643 20.966 1.00 83.56 111 ASP A O 1
ATOM 905 N N . TYR A 1 112 ? -10.534 -5.512 20.272 1.00 86.44 112 TYR A N 1
ATOM 906 C CA . TYR A 1 112 ? -10.110 -5.123 21.610 1.00 86.44 112 TYR A CA 1
ATOM 907 C C . TYR A 1 112 ? -11.023 -4.041 22.198 1.00 86.44 112 TYR A C 1
ATOM 909 O O . TYR A 1 112 ? -11.448 -4.168 23.345 1.00 86.44 112 TYR A O 1
ATOM 917 N N . VAL A 1 113 ? -11.401 -3.042 21.396 1.00 85.94 113 VAL A N 1
ATOM 918 C CA . VAL A 1 113 ? -12.384 -2.013 21.763 1.00 85.94 113 VAL A CA 1
ATOM 919 C C . VAL A 1 113 ? -13.714 -2.660 22.153 1.00 85.94 113 VAL A C 1
ATOM 921 O O . VAL A 1 113 ? -14.255 -2.317 23.197 1.00 85.94 113 VAL A O 1
ATOM 924 N N . TYR A 1 114 ? -14.196 -3.667 21.416 1.00 83.00 114 TYR A N 1
ATOM 925 C CA . TYR A 1 114 ? -15.424 -4.391 21.778 1.00 83.00 114 TYR A CA 1
ATOM 926 C C . TYR A 1 114 ? -15.333 -5.106 23.128 1.00 83.00 114 TYR A C 1
ATOM 928 O O . TYR A 1 114 ? -16.306 -5.132 23.880 1.00 83.00 114 TYR A O 1
ATOM 936 N N . LYS A 1 115 ? -14.164 -5.656 23.476 1.00 84.44 115 LYS A N 1
ATOM 937 C CA . LYS A 1 115 ? -13.944 -6.255 24.801 1.00 84.44 115 LYS A CA 1
ATOM 938 C C . LYS A 1 115 ? -13.928 -5.203 25.910 1.00 84.44 115 LYS A C 1
ATOM 940 O O . LYS A 1 115 ? -14.461 -5.471 26.984 1.00 84.44 115 LYS A O 1
ATOM 945 N N . LEU A 1 116 ? -13.342 -4.030 25.659 1.00 84.12 116 LEU A N 1
ATOM 946 C CA . LEU A 1 116 ? -13.364 -2.913 26.608 1.00 84.12 116 LEU A CA 1
ATOM 947 C C . LEU A 1 116 ? -14.784 -2.379 26.812 1.00 84.12 116 LEU A C 1
ATOM 949 O O . LEU A 1 116 ? -15.188 -2.176 27.954 1.00 84.12 116 LEU A O 1
ATOM 953 N N . GLU A 1 117 ? -15.559 -2.216 25.736 1.00 83.31 117 GLU A N 1
ATOM 954 C CA . GLU A 1 117 ? -16.970 -1.822 25.823 1.00 83.31 117 GLU A CA 1
ATOM 955 C C . GLU A 1 117 ? -17.786 -2.840 26.636 1.00 83.31 117 GLU A C 1
ATOM 957 O O . GLU A 1 117 ? -18.581 -2.439 27.484 1.00 83.31 117 GLU A O 1
ATOM 962 N N . ASP A 1 118 ? -17.573 -4.151 26.448 1.00 82.50 118 ASP A N 1
ATOM 963 C CA . ASP A 1 118 ? -18.264 -5.178 27.243 1.00 82.50 118 ASP A CA 1
ATOM 964 C C . ASP A 1 118 ? -17.929 -5.074 28.737 1.00 82.50 118 ASP A C 1
ATOM 966 O O . ASP A 1 118 ? -18.825 -5.144 29.578 1.00 82.50 118 ASP A O 1
ATOM 970 N N . GLN A 1 119 ? -16.654 -4.854 29.073 1.00 83.25 119 GLN A N 1
ATOM 971 C CA . GLN A 1 119 ? -16.211 -4.662 30.455 1.00 83.25 119 GLN A CA 1
ATOM 972 C C . GLN A 1 119 ? -16.804 -3.394 31.079 1.00 83.25 119 GLN A C 1
ATOM 974 O O . GLN A 1 119 ? -17.353 -3.467 32.175 1.00 83.25 119 GLN A O 1
ATOM 979 N N . LEU A 1 120 ? -16.755 -2.260 30.374 1.00 82.00 120 LEU A N 1
ATOM 980 C CA . LEU A 1 120 ? -17.315 -0.985 30.833 1.00 82.00 120 LEU A CA 1
ATOM 981 C C . LEU A 1 120 ? -18.837 -1.055 30.983 1.00 82.00 120 LEU A C 1
ATOM 983 O O . LEU A 1 120 ? -19.373 -0.594 31.984 1.00 82.00 120 LEU A O 1
ATOM 987 N N . SER A 1 121 ? -19.536 -1.692 30.040 1.00 80.94 121 SER A N 1
ATOM 988 C CA . SER A 1 121 ? -21.002 -1.776 30.051 1.00 80.94 121 SER A CA 1
ATOM 989 C C . SER A 1 121 ? -21.584 -2.543 31.243 1.00 80.94 121 SER A C 1
ATOM 991 O O . SER A 1 121 ? -22.762 -2.396 31.530 1.00 80.94 121 SER A O 1
ATOM 993 N N . LYS A 1 122 ? -20.779 -3.323 31.977 1.00 82.44 122 LYS A N 1
ATOM 994 C CA . LYS A 1 122 ? -21.214 -3.994 33.218 1.00 82.44 122 LYS A CA 1
ATOM 995 C C . LYS A 1 122 ? -21.360 -3.037 34.400 1.00 82.44 122 LYS A C 1
ATOM 997 O O . LYS A 1 122 ? -22.004 -3.392 35.380 1.00 82.44 122 LYS A O 1
ATOM 1002 N N . HIS A 1 123 ? -20.757 -1.854 34.312 1.00 80.31 123 HIS A N 1
ATOM 1003 C CA . HIS A 1 123 ? -20.752 -0.847 35.373 1.00 80.31 123 HIS A CA 1
ATOM 1004 C C . HIS A 1 123 ? -21.769 0.282 35.145 1.00 80.31 123 HIS A C 1
ATOM 1006 O O . HIS A 1 123 ? -21.889 1.164 35.990 1.00 80.31 123 HIS A O 1
ATOM 1012 N N . PHE A 1 124 ? -22.501 0.264 34.026 1.00 74.81 124 PHE A N 1
ATOM 1013 C CA . PHE A 1 124 ? -23.492 1.280 33.674 1.00 74.81 124 PHE A CA 1
ATOM 1014 C C . PHE A 1 124 ? -24.777 0.608 33.188 1.00 74.81 124 PHE A C 1
ATOM 1016 O O . PHE A 1 124 ? -24.725 -0.285 32.348 1.00 74.81 124 PHE A O 1
ATOM 1023 N N . GLU A 1 125 ? -25.933 1.050 33.684 1.00 66.12 125 GLU A N 1
ATOM 1024 C CA . GLU A 1 125 ? -27.237 0.579 33.186 1.00 66.12 125 GLU A CA 1
ATOM 1025 C C . GLU A 1 125 ? -27.556 1.150 31.790 1.00 66.12 125 GLU A C 1
ATOM 1027 O O . GLU A 1 125 ? -28.264 0.525 31.000 1.00 66.12 125 GLU A O 1
ATOM 1032 N N . ASP A 1 126 ? -26.972 2.308 31.462 1.00 66.44 126 ASP A N 1
ATOM 1033 C CA . ASP A 1 126 ? -27.171 3.025 30.204 1.00 66.44 126 ASP A CA 1
ATOM 1034 C C . ASP A 1 126 ? -26.116 2.695 29.128 1.00 66.44 126 A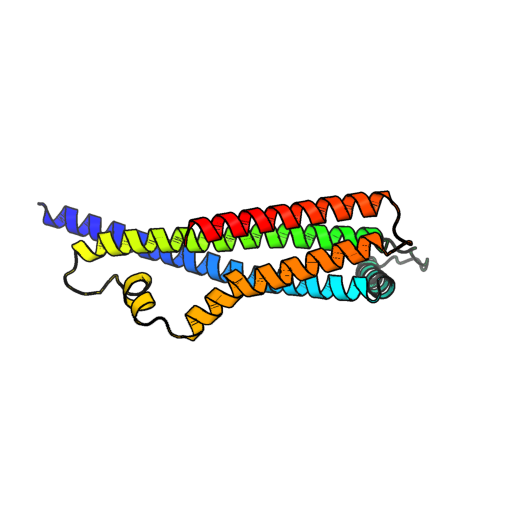SP A C 1
ATOM 1036 O O . ASP A 1 126 ? -24.962 2.378 29.436 1.00 66.44 126 ASP A O 1
ATOM 1040 N N . PRO A 1 127 ? -26.448 2.857 27.828 1.00 65.75 127 PRO A N 1
ATOM 1041 C CA . PRO A 1 127 ? -25.572 2.536 26.695 1.00 65.75 127 PRO A CA 1
ATOM 1042 C C . PRO A 1 127 ? -24.380 3.499 26.503 1.00 65.75 127 PRO A C 1
ATOM 1044 O O . PRO A 1 127 ? -23.840 3.584 25.395 1.00 65.75 127 PRO A O 1
ATOM 1047 N N . ALA A 1 128 ? -23.942 4.199 27.554 1.00 66.50 128 ALA A N 1
ATOM 1048 C CA . ALA A 1 128 ? -22.914 5.242 27.526 1.00 66.50 128 ALA A CA 1
ATOM 1049 C C . ALA A 1 128 ? -21.612 4.812 26.815 1.00 66.50 128 ALA A C 1
ATOM 1051 O O . ALA A 1 128 ? -21.003 5.615 26.110 1.00 66.50 128 ALA A O 1
ATOM 1052 N N . PHE A 1 129 ? -21.238 3.530 26.916 1.00 66.69 129 PHE A N 1
ATOM 1053 C CA . PHE A 1 129 ? -20.028 2.946 26.313 1.00 66.69 129 PHE A CA 1
ATOM 1054 C C . PHE A 1 129 ? -20.332 1.931 25.201 1.00 66.69 129 PHE A C 1
ATOM 1056 O O . PHE A 1 129 ? -19.695 0.889 25.115 1.00 66.69 129 PHE A O 1
ATOM 1063 N N . THR A 1 130 ? -21.339 2.198 24.363 1.00 64.75 130 THR A N 1
ATOM 1064 C CA . THR A 1 130 ? -21.700 1.309 23.235 1.00 64.75 130 THR A CA 1
ATOM 1065 C C . THR A 1 130 ? -21.566 1.958 21.859 1.00 64.75 130 THR A C 1
ATOM 1067 O O . THR A 1 130 ? -21.986 1.371 20.860 1.00 64.75 130 THR A O 1
ATOM 1070 N N . ARG A 1 131 ? -21.021 3.181 21.798 1.00 65.81 131 ARG A N 1
ATOM 1071 C CA . ARG A 1 131 ? -21.037 4.050 20.612 1.00 65.81 131 ARG A CA 1
ATOM 1072 C C . ARG A 1 131 ? -20.359 3.416 19.390 1.00 65.81 131 ARG A C 1
ATOM 1074 O O . ARG A 1 131 ? -20.873 3.576 18.284 1.00 65.81 131 ARG A O 1
ATOM 1081 N N . GLU A 1 132 ? -19.255 2.695 19.584 1.00 62.41 132 GLU A N 1
ATOM 1082 C CA . GLU A 1 132 ? -18.393 2.194 18.502 1.00 62.41 132 GLU A CA 1
ATOM 1083 C C . GLU A 1 132 ? -18.567 0.689 18.247 1.00 62.41 132 GLU A C 1
ATOM 1085 O O . GLU A 1 132 ? -18.292 0.217 17.143 1.00 62.41 132 GLU A O 1
ATOM 1090 N N . GLY A 1 133 ? -19.060 -0.074 19.226 1.00 60.69 133 GLY A N 1
ATOM 1091 C CA . GLY A 1 133 ? -19.459 -1.471 19.056 1.00 60.69 133 GLY A CA 1
ATOM 1092 C C . GLY A 1 133 ? -20.923 -1.657 18.761 1.00 60.69 133 GLY A C 1
ATOM 1093 O O . GLY A 1 133 ? -21.322 -1.700 17.595 1.00 60.69 133 GLY A O 1
ATOM 1094 N N . ARG A 1 134 ? -21.747 -1.831 19.796 1.00 60.38 134 ARG A N 1
ATOM 1095 C CA . ARG A 1 134 ? -23.149 -2.235 19.595 1.00 60.38 134 ARG A CA 1
ATOM 1096 C C . ARG A 1 134 ? -23.960 -1.187 18.828 1.00 60.38 134 ARG A C 1
ATOM 1098 O O . ARG A 1 134 ? -24.776 -1.560 17.990 1.00 60.38 134 ARG A O 1
ATOM 1105 N N . HIS A 1 135 ? -23.725 0.103 19.052 1.00 60.97 135 HIS A N 1
ATOM 1106 C CA . HIS A 1 135 ? -24.432 1.179 18.358 1.00 60.97 135 HIS A CA 1
ATOM 1107 C C . HIS A 1 135 ? -23.981 1.329 16.896 1.00 60.97 135 HIS A C 1
ATOM 1109 O O . HIS A 1 135 ? -24.834 1.468 16.017 1.00 60.97 135 HIS A O 1
ATOM 1115 N N . TYR A 1 136 ? -22.674 1.239 16.621 1.00 58.34 136 TYR A N 1
ATOM 1116 C CA . TYR A 1 136 ? -22.126 1.279 15.260 1.00 58.34 136 TYR A CA 1
ATOM 1117 C C . TYR A 1 136 ? -22.544 0.058 14.429 1.00 58.34 136 TYR A C 1
ATOM 1119 O O . TYR A 1 136 ? -22.929 0.216 13.275 1.00 58.34 136 TYR A O 1
ATOM 1127 N N . LEU A 1 137 ? -22.534 -1.148 15.015 1.00 58.41 137 LEU A N 1
ATOM 1128 C CA . LEU A 1 137 ? -22.991 -2.380 14.357 1.00 58.41 137 LEU A CA 1
ATOM 1129 C C . LEU A 1 137 ? -24.505 -2.365 14.102 1.00 58.41 137 LEU A C 1
ATOM 1131 O O . LEU A 1 137 ? -24.954 -2.756 13.027 1.00 58.41 137 LEU A O 1
ATOM 1135 N N . LYS A 1 138 ? -25.302 -1.872 15.060 1.00 56.59 138 LYS A N 1
ATOM 1136 C CA . LYS A 1 138 ? -26.769 -1.795 14.936 1.00 56.59 138 LYS A CA 1
ATOM 1137 C C . LYS A 1 138 ? -27.228 -0.746 13.919 1.00 56.59 138 LYS A C 1
ATOM 1139 O O . LYS A 1 138 ? -28.242 -0.950 13.259 1.00 56.59 138 LYS A O 1
ATOM 1144 N N . HIS A 1 139 ? -26.480 0.347 13.767 1.00 59.22 139 HIS A N 1
ATOM 1145 C CA . HIS A 1 139 ? -26.763 1.410 12.798 1.00 59.22 139 HIS A CA 1
ATOM 1146 C C . HIS A 1 139 ? -25.741 1.442 11.668 1.00 59.22 139 HIS A C 1
ATOM 1148 O O . HIS A 1 139 ? -25.480 2.511 11.114 1.00 59.22 139 HIS A O 1
ATOM 1154 N N . GLN A 1 140 ? -25.142 0.303 11.318 1.00 54.31 140 GLN A N 1
ATOM 1155 C CA . GLN A 1 140 ? -24.143 0.257 10.264 1.00 54.31 140 GLN A CA 1
ATOM 1156 C C . GLN A 1 140 ? -24.805 0.679 8.946 1.00 54.31 140 GLN A C 1
ATOM 1158 O O . GLN A 1 140 ? -25.548 -0.072 8.314 1.00 54.31 140 GLN A O 1
ATOM 1163 N N . HIS A 1 141 ? -24.596 1.934 8.547 1.00 60.84 141 HIS A N 1
ATOM 1164 C CA . HIS A 1 141 ? -25.171 2.463 7.319 1.00 60.84 141 HIS A CA 1
ATOM 1165 C C . HIS A 1 141 ? -24.608 1.652 6.146 1.00 60.84 141 HIS A C 1
ATOM 1167 O O . HIS A 1 141 ? -23.426 1.298 6.151 1.00 60.84 141 HIS A O 1
ATOM 1173 N N . LYS A 1 142 ? -25.425 1.391 5.115 1.00 66.62 142 LYS A N 1
ATOM 1174 C CA . LYS A 1 142 ? -25.046 0.595 3.924 1.00 66.62 142 LYS A CA 1
ATOM 1175 C C . LYS A 1 142 ? -23.687 1.007 3.325 1.00 66.62 142 LYS A C 1
ATOM 1177 O O . LYS A 1 142 ? -22.951 0.170 2.812 1.00 66.62 142 LYS A O 1
ATOM 1182 N N . PHE A 1 143 ? -23.324 2.283 3.457 1.00 69.19 143 PHE A N 1
ATOM 1183 C CA . PHE A 1 143 ? -22.046 2.847 3.022 1.00 69.19 143 PHE A CA 1
ATOM 1184 C C . PHE A 1 143 ? -20.810 2.340 3.797 1.00 69.19 143 PHE A C 1
ATOM 1186 O O . PHE A 1 143 ? -19.751 2.154 3.201 1.00 69.19 143 PHE A O 1
ATOM 1193 N N . SER A 1 144 ? -20.926 2.071 5.103 1.00 68.38 144 SER A N 1
ATOM 1194 C CA . SER A 1 144 ? -19.835 1.486 5.906 1.00 68.38 144 SER A CA 1
ATOM 1195 C C . SER A 1 144 ? -19.553 0.045 5.467 1.00 68.38 144 SER A C 1
ATOM 1197 O O . SER A 1 144 ? -18.398 -0.321 5.244 1.00 68.38 144 SER A O 1
ATOM 1199 N N . GLY A 1 145 ? -20.610 -0.740 5.220 1.00 74.94 145 GLY A N 1
ATOM 1200 C CA . GLY A 1 145 ? -20.488 -2.077 4.632 1.00 74.94 145 GLY A CA 1
ATOM 1201 C C . GLY A 1 145 ? -19.832 -2.047 3.248 1.00 74.94 145 GLY A C 1
ATOM 1202 O O . GLY A 1 145 ? -18.900 -2.804 2.994 1.00 74.94 145 GLY A O 1
ATOM 1203 N N . TRP A 1 146 ? -20.241 -1.107 2.389 1.00 75.62 146 TRP A N 1
ATOM 1204 C CA . TRP A 1 146 ? -19.622 -0.903 1.075 1.00 75.62 146 TRP A CA 1
ATOM 1205 C C . TRP A 1 146 ? -18.132 -0.551 1.168 1.00 75.62 146 TRP A C 1
ATOM 1207 O O . TRP A 1 146 ? -17.303 -1.156 0.492 1.00 75.62 146 TRP A O 1
ATOM 1217 N N . THR A 1 147 ? -17.771 0.371 2.062 1.00 80.19 147 THR A N 1
ATOM 1218 C CA . THR A 1 147 ? -16.372 0.750 2.311 1.00 80.19 147 THR A CA 1
ATOM 1219 C C . THR A 1 147 ? -15.541 -0.453 2.763 1.00 80.19 147 THR A C 1
ATOM 1221 O O . THR A 1 147 ? -14.434 -0.667 2.268 1.00 80.19 147 THR A O 1
ATOM 1224 N N . LYS A 1 148 ? -16.088 -1.293 3.652 1.00 81.44 148 LYS A N 1
ATOM 1225 C CA . LYS A 1 148 ? -15.441 -2.542 4.074 1.00 81.44 148 LYS A CA 1
ATOM 1226 C C . LYS A 1 148 ? -15.218 -3.482 2.887 1.00 81.44 148 LYS A C 1
ATOM 1228 O O . LYS A 1 148 ? -14.107 -3.980 2.716 1.00 81.44 148 LYS A O 1
ATOM 1233 N N . SER A 1 149 ? -16.221 -3.666 2.026 1.00 83.50 149 SER A N 1
ATOM 1234 C CA . SER A 1 149 ? -16.101 -4.491 0.817 1.00 83.50 149 SER A CA 1
ATOM 1235 C C . SER A 1 149 ? -15.024 -3.988 -0.149 1.00 83.50 149 SER A C 1
ATOM 1237 O O . SER A 1 149 ? -14.296 -4.807 -0.717 1.00 83.50 149 SER A O 1
ATOM 1239 N N . ILE A 1 150 ? -14.875 -2.666 -0.305 1.00 86.12 150 ILE A N 1
ATOM 1240 C CA . ILE A 1 150 ? -13.820 -2.074 -1.140 1.00 86.12 150 ILE A CA 1
ATOM 1241 C C . ILE A 1 150 ? -12.439 -2.509 -0.640 1.00 86.12 150 ILE A C 1
ATOM 1243 O O . ILE A 1 150 ? -11.640 -3.033 -1.414 1.00 86.12 150 ILE A O 1
ATOM 1247 N N . PHE A 1 151 ? -12.153 -2.322 0.649 1.00 85.12 151 PHE A N 1
ATOM 1248 C CA . PHE A 1 151 ? -10.820 -2.592 1.193 1.00 85.12 151 PHE A CA 1
ATOM 1249 C C . PHE A 1 151 ? -10.515 -4.084 1.367 1.00 85.12 151 PHE A C 1
ATOM 1251 O O . PHE A 1 151 ? -9.357 -4.491 1.257 1.00 85.12 151 PHE A O 1
ATOM 1258 N N . TRP A 1 152 ? -11.533 -4.902 1.641 1.00 84.88 152 TRP A N 1
ATOM 1259 C CA . TRP A 1 152 ? -11.362 -6.333 1.892 1.00 84.88 152 TRP A CA 1
ATOM 1260 C C . TRP A 1 152 ? -11.334 -7.179 0.621 1.00 84.88 152 TRP A C 1
ATOM 1262 O O . TRP A 1 152 ? -10.589 -8.154 0.575 1.00 84.88 152 TRP A O 1
ATOM 1272 N N . TYR A 1 153 ? -12.114 -6.823 -0.402 1.00 87.56 153 TYR A N 1
ATOM 1273 C CA . TYR A 1 153 ? -12.282 -7.672 -1.586 1.00 87.56 153 TYR A CA 1
ATOM 1274 C C . TYR A 1 153 ? -11.877 -6.973 -2.876 1.00 87.56 153 TYR A C 1
ATOM 1276 O O . TYR A 1 153 ? -11.035 -7.494 -3.606 1.00 87.56 153 TYR A O 1
ATOM 1284 N N . LEU A 1 154 ? -12.433 -5.787 -3.148 1.00 90.38 154 LEU A N 1
ATOM 1285 C CA . LEU A 1 154 ? -12.200 -5.108 -4.424 1.00 90.38 154 LEU A CA 1
ATOM 1286 C C . LEU A 1 154 ? -10.727 -4.734 -4.593 1.00 90.38 154 LEU A C 1
ATOM 1288 O O . LEU A 1 154 ? -10.123 -5.055 -5.612 1.00 90.38 154 LEU A O 1
ATOM 1292 N N . PHE A 1 155 ? -10.135 -4.088 -3.589 1.00 91.19 155 PHE A N 1
ATOM 1293 C CA . PHE A 1 155 ? -8.749 -3.651 -3.668 1.00 91.19 155 PHE A CA 1
ATOM 1294 C C . PHE A 1 155 ? -7.764 -4.825 -3.780 1.00 91.19 155 PHE A C 1
ATOM 1296 O O . PHE A 1 155 ? -6.978 -4.813 -4.722 1.00 91.19 155 PHE A O 1
ATOM 1303 N N . PRO A 1 156 ? -7.810 -5.871 -2.930 1.00 92.62 156 PRO A N 1
ATOM 1304 C CA . PRO A 1 156 ? -6.925 -7.029 -3.077 1.00 92.62 156 PRO A CA 1
ATOM 1305 C C . PRO A 1 156 ? -7.070 -7.741 -4.422 1.00 92.62 156 PRO A C 1
ATOM 1307 O O . PRO A 1 156 ? -6.073 -8.193 -4.980 1.00 92.62 156 PRO A O 1
ATOM 1310 N N . PHE A 1 157 ? -8.291 -7.813 -4.959 1.00 93.50 157 PHE A N 1
ATOM 1311 C CA . PHE A 1 157 ? -8.544 -8.398 -6.272 1.00 93.50 157 PHE A CA 1
ATOM 1312 C C . PHE A 1 157 ? -7.928 -7.567 -7.404 1.00 93.50 157 PHE A C 1
ATOM 1314 O O . PHE A 1 157 ? -7.183 -8.104 -8.223 1.00 93.50 157 PHE A O 1
ATOM 1321 N N . LEU A 1 158 ? -8.181 -6.254 -7.432 1.00 94.81 158 LEU A N 1
ATOM 1322 C CA . LEU A 1 158 ? -7.590 -5.351 -8.426 1.00 94.81 158 LEU A CA 1
ATOM 1323 C C . LEU A 1 158 ? -6.062 -5.324 -8.323 1.00 94.81 158 LEU A C 1
ATOM 1325 O O . LEU A 1 158 ? -5.368 -5.329 -9.336 1.00 94.81 158 LEU A O 1
ATOM 1329 N N . TYR A 1 159 ? -5.540 -5.347 -7.099 1.00 95.62 159 TYR A N 1
ATOM 1330 C CA . TYR A 1 159 ? -4.111 -5.393 -6.831 1.00 95.62 159 TYR A CA 1
ATOM 1331 C C . TYR A 1 159 ? -3.481 -6.698 -7.339 1.00 95.62 159 TYR A C 1
ATOM 1333 O O . TYR A 1 159 ? -2.434 -6.669 -7.982 1.00 95.62 159 TYR A O 1
ATOM 1341 N N . LEU A 1 160 ? -4.139 -7.845 -7.127 1.00 96.38 160 LEU A N 1
ATOM 1342 C CA . LEU A 1 160 ? -3.713 -9.123 -7.698 1.00 96.38 160 LEU A CA 1
ATOM 1343 C C . LEU A 1 160 ? -3.703 -9.073 -9.230 1.00 96.38 160 LEU A C 1
ATOM 1345 O O . LEU A 1 160 ? -2.715 -9.471 -9.842 1.00 96.38 160 LEU A O 1
ATOM 1349 N N . ALA A 1 161 ? -4.776 -8.567 -9.844 1.00 96.50 161 ALA A N 1
ATOM 1350 C CA . ALA A 1 161 ? -4.873 -8.440 -11.295 1.00 96.50 161 ALA A CA 1
ATOM 1351 C C . ALA A 1 161 ? -3.740 -7.571 -11.864 1.00 96.50 161 ALA A C 1
ATOM 1353 O O . ALA A 1 161 ? -3.093 -7.966 -12.834 1.00 96.50 161 ALA A O 1
ATOM 1354 N N . PHE A 1 162 ? -3.440 -6.441 -11.215 1.00 97.00 162 PHE A N 1
ATOM 1355 C CA . PHE A 1 162 ? -2.306 -5.591 -11.570 1.00 97.00 162 PHE A CA 1
ATOM 1356 C C . PHE A 1 162 ? -0.971 -6.342 -11.475 1.00 97.00 162 PHE A C 1
ATOM 1358 O O . PHE A 1 162 ? -0.185 -6.302 -12.416 1.00 97.00 162 PHE A O 1
ATOM 1365 N N . MET A 1 163 ? -0.721 -7.077 -10.387 1.00 96.94 163 MET A N 1
ATOM 1366 C CA . MET A 1 163 ? 0.531 -7.826 -10.226 1.00 96.94 163 MET A CA 1
ATOM 1367 C C . MET A 1 163 ? 0.695 -8.940 -11.267 1.00 96.94 163 MET A C 1
ATOM 1369 O O . MET A 1 163 ? 1.801 -9.170 -11.755 1.00 96.94 163 MET A O 1
ATOM 1373 N N . LEU A 1 164 ? -0.392 -9.619 -11.643 1.00 95.50 164 LEU A N 1
ATOM 1374 C CA . LEU A 1 164 ? -0.368 -10.608 -12.724 1.00 95.50 164 LEU A CA 1
ATOM 1375 C C . LEU A 1 164 ? -0.066 -9.949 -14.076 1.00 95.50 164 LEU A C 1
ATOM 1377 O O . LEU A 1 164 ? 0.759 -10.457 -14.835 1.00 95.50 164 LEU A O 1
ATOM 1381 N N . PHE A 1 165 ? -0.687 -8.801 -14.352 1.00 95.75 165 PHE A N 1
ATOM 1382 C CA . PHE A 1 165 ? -0.428 -8.015 -15.556 1.00 95.75 165 PHE A CA 1
ATOM 1383 C C . PHE A 1 165 ? 1.025 -7.513 -15.619 1.00 95.75 165 PHE A C 1
ATOM 1385 O O . PHE A 1 165 ? 1.668 -7.617 -16.663 1.00 95.75 165 PHE A O 1
ATOM 1392 N N . TRP A 1 166 ? 1.576 -7.056 -14.492 1.00 94.56 166 TRP A N 1
ATOM 1393 C CA . TRP A 1 166 ? 2.979 -6.657 -14.366 1.00 94.56 166 TRP A CA 1
ATOM 1394 C C . TRP A 1 166 ? 3.941 -7.812 -14.669 1.00 94.56 166 TRP A C 1
ATOM 1396 O O . TRP A 1 166 ? 4.876 -7.657 -15.453 1.00 94.56 166 TRP A O 1
ATOM 1406 N N . MET A 1 167 ? 3.701 -8.999 -14.101 1.00 93.44 167 MET A N 1
ATOM 1407 C CA . MET A 1 167 ? 4.540 -10.170 -14.381 1.00 93.44 167 MET A CA 1
ATOM 1408 C C . MET A 1 167 ? 4.466 -10.597 -15.850 1.00 93.44 167 MET A C 1
ATOM 1410 O O . MET A 1 167 ? 5.491 -10.932 -16.440 1.00 93.44 167 MET A O 1
ATOM 1414 N N . TRP 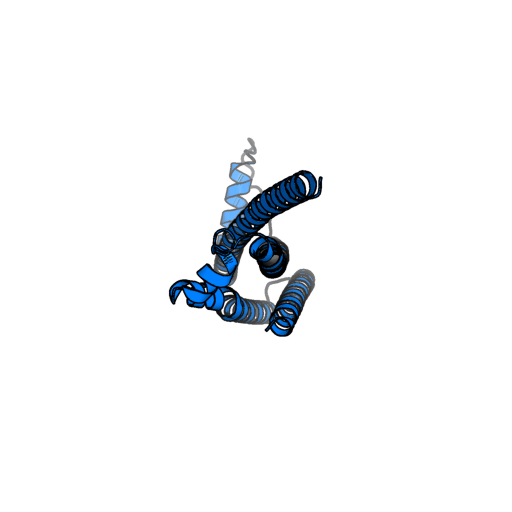A 1 168 ? 3.276 -10.561 -16.454 1.00 94.12 168 TRP A N 1
ATOM 1415 C CA . TRP A 1 168 ? 3.105 -10.840 -17.880 1.00 94.12 168 TRP A CA 1
ATOM 1416 C C . TRP A 1 168 ? 3.916 -9.869 -18.750 1.00 94.12 168 TRP A C 1
ATOM 1418 O O . TRP A 1 168 ? 4.655 -10.298 -19.637 1.00 94.12 168 TRP A O 1
ATOM 1428 N N . PHE A 1 169 ? 3.856 -8.573 -18.437 1.00 92.00 169 PHE A N 1
ATOM 1429 C CA . PHE A 1 169 ? 4.668 -7.545 -19.086 1.00 92.00 169 PHE A CA 1
ATOM 1430 C C . PHE A 1 169 ? 6.169 -7.826 -18.934 1.00 92.00 169 PHE A C 1
ATOM 1432 O O . PHE A 1 169 ? 6.899 -7.801 -19.923 1.00 92.00 169 PHE A O 1
ATOM 1439 N N . LEU A 1 170 ? 6.646 -8.164 -17.735 1.00 90.19 170 LEU A N 1
ATOM 1440 C CA . LEU A 1 170 ? 8.064 -8.451 -17.483 1.00 90.19 170 LEU A CA 1
ATOM 1441 C C . LEU A 1 170 ? 8.606 -9.597 -18.353 1.00 90.19 170 LEU A C 1
ATOM 1443 O O . LEU A 1 170 ? 9.744 -9.530 -18.822 1.00 90.19 170 LEU A O 1
ATOM 1447 N N . VAL A 1 171 ? 7.790 -10.628 -18.594 1.00 88.88 171 VAL A N 1
ATOM 1448 C CA . VAL A 1 171 ? 8.161 -11.776 -19.436 1.00 88.88 171 VAL A CA 1
ATOM 1449 C C . VAL A 1 171 ? 8.233 -11.394 -20.914 1.00 88.88 171 VAL A C 1
ATOM 1451 O O . VAL A 1 171 ? 9.150 -11.832 -21.608 1.00 88.88 171 VAL A O 1
ATOM 1454 N N . ILE A 1 172 ? 7.295 -10.576 -21.399 1.00 89.12 172 ILE A N 1
ATOM 1455 C CA . ILE A 1 172 ? 7.212 -10.223 -22.823 1.00 89.12 172 ILE A CA 1
ATOM 1456 C C . ILE A 1 172 ? 8.257 -9.191 -23.230 1.00 89.12 172 ILE A C 1
ATOM 1458 O O . ILE A 1 172 ? 8.739 -9.257 -24.356 1.00 89.12 172 ILE A O 1
ATOM 1462 N N . ASN A 1 173 ? 8.626 -8.255 -22.353 1.00 82.75 173 ASN A N 1
ATOM 1463 C CA . ASN A 1 173 ? 9.562 -7.193 -22.717 1.00 82.75 173 ASN A CA 1
ATOM 1464 C C . ASN A 1 173 ? 10.961 -7.754 -23.002 1.00 82.75 173 ASN A C 1
ATOM 1466 O O . ASN A 1 173 ? 11.642 -8.185 -22.070 1.00 82.75 173 ASN A O 1
ATOM 1470 N N . PRO A 1 174 ? 11.454 -7.723 -24.254 1.00 72.75 174 PRO A N 1
ATOM 1471 C CA . PRO A 1 174 ? 12.766 -8.277 -24.579 1.00 72.75 174 PRO A CA 1
ATOM 1472 C C . PRO A 1 174 ? 13.912 -7.325 -24.205 1.00 72.75 174 PRO A C 1
ATOM 1474 O O . PRO A 1 174 ? 15.046 -7.772 -24.077 1.00 72.75 174 PRO A O 1
ATOM 1477 N N . VAL A 1 175 ? 13.613 -6.036 -24.009 1.00 75.19 175 VAL A N 1
ATOM 1478 C CA . VAL A 1 175 ? 14.597 -4.948 -23.873 1.00 75.19 175 VAL A CA 1
ATOM 1479 C C . VAL A 1 175 ? 15.290 -4.939 -22.506 1.00 75.19 175 VAL A C 1
ATOM 1481 O O . VAL A 1 175 ? 16.449 -4.549 -22.407 1.00 75.19 175 VAL A O 1
ATOM 1484 N N . THR A 1 176 ? 14.621 -5.394 -21.443 1.00 79.38 176 THR A N 1
ATOM 1485 C CA . THR A 1 176 ? 15.181 -5.358 -20.085 1.00 79.38 176 THR A CA 1
ATOM 1486 C C . THR A 1 176 ? 16.274 -6.416 -19.883 1.00 79.38 176 THR A C 1
ATOM 1488 O O . THR A 1 176 ? 16.037 -7.602 -20.158 1.00 79.38 176 THR A O 1
ATOM 1491 N N . PRO A 1 177 ? 17.453 -6.040 -19.343 1.00 86.44 177 PRO A N 1
ATOM 1492 C CA . PRO A 1 177 ? 18.516 -6.995 -19.053 1.00 86.44 177 PRO A CA 1
ATOM 1493 C C . PRO A 1 177 ? 18.071 -8.065 -18.049 1.00 86.44 177 PRO A C 1
ATOM 1495 O O . PRO A 1 177 ? 17.285 -7.808 -17.133 1.00 86.44 177 PRO A O 1
ATOM 1498 N N . LEU A 1 178 ? 18.624 -9.273 -18.187 1.00 87.44 178 LEU A N 1
ATOM 1499 C CA . LEU A 1 178 ? 18.220 -10.452 -17.411 1.00 87.44 178 LEU A CA 1
ATOM 1500 C C . LEU A 1 178 ? 18.312 -10.241 -15.890 1.00 87.44 178 LEU A C 1
ATOM 1502 O O . LEU A 1 178 ? 17.442 -10.701 -15.155 1.00 87.44 178 LEU A O 1
ATOM 1506 N N . ILE A 1 179 ? 19.326 -9.514 -15.416 1.00 88.19 179 ILE A N 1
ATOM 1507 C CA . ILE A 1 179 ? 19.525 -9.287 -13.979 1.00 88.19 179 ILE A CA 1
ATOM 1508 C C . ILE A 1 179 ? 18.380 -8.465 -13.366 1.00 88.19 179 ILE A C 1
ATOM 1510 O O . ILE A 1 179 ? 17.880 -8.818 -12.300 1.00 88.19 179 ILE A O 1
ATOM 1514 N N . TYR A 1 180 ? 17.897 -7.434 -14.070 1.00 88.31 180 TYR A N 1
ATOM 1515 C CA . TYR A 1 180 ? 16.785 -6.599 -13.609 1.00 88.31 180 TYR A CA 1
ATOM 1516 C C . TYR A 1 180 ? 15.468 -7.368 -13.636 1.00 88.31 180 TYR A C 1
ATOM 1518 O O . TYR A 1 180 ? 14.693 -7.281 -12.691 1.00 88.31 180 TYR A O 1
ATOM 1526 N N . LYS A 1 181 ? 15.258 -8.218 -14.651 1.00 90.12 181 LYS A N 1
ATOM 1527 C CA . LYS A 1 181 ? 14.101 -9.123 -14.692 1.00 90.12 181 LYS A CA 1
ATOM 1528 C C . LYS A 1 181 ? 14.047 -10.045 -13.477 1.00 90.12 181 LYS A C 1
ATOM 1530 O O . LYS A 1 181 ? 12.975 -10.233 -12.913 1.00 90.12 181 LYS A O 1
ATOM 1535 N N . ILE A 1 182 ? 15.186 -10.606 -13.058 1.00 91.81 182 ILE A N 1
ATOM 1536 C CA . ILE A 1 182 ? 15.255 -11.463 -11.863 1.00 91.81 182 ILE A CA 1
ATOM 1537 C C . ILE A 1 182 ? 14.891 -10.666 -10.607 1.00 91.81 182 ILE A C 1
ATOM 1539 O O . ILE A 1 182 ? 14.101 -11.145 -9.793 1.00 91.81 182 ILE A O 1
ATOM 1543 N N . VAL A 1 183 ? 15.439 -9.457 -10.457 1.00 93.38 183 VAL A N 1
ATOM 1544 C CA . VAL A 1 183 ? 15.153 -8.576 -9.314 1.00 93.38 183 VAL A CA 1
ATOM 1545 C C . VAL A 1 183 ? 13.667 -8.221 -9.258 1.00 93.38 183 VAL A C 1
ATOM 1547 O O . VAL A 1 183 ? 13.018 -8.467 -8.240 1.00 93.38 183 VAL A O 1
ATOM 1550 N N . ASP A 1 184 ? 13.098 -7.730 -10.356 1.00 92.88 184 ASP A N 1
ATOM 1551 C CA . ASP A 1 184 ? 11.690 -7.338 -10.424 1.00 92.88 184 ASP A CA 1
ATOM 1552 C C . ASP A 1 184 ? 10.750 -8.533 -10.213 1.00 92.88 184 ASP A C 1
ATOM 1554 O O . ASP A 1 184 ? 9.715 -8.418 -9.547 1.00 92.88 184 ASP A O 1
ATOM 1558 N N . PHE A 1 185 ? 11.119 -9.714 -10.716 1.00 94.12 185 PHE A N 1
ATOM 1559 C CA . PHE A 1 185 ? 10.371 -10.944 -10.479 1.00 94.12 185 PHE A CA 1
ATOM 1560 C C . PHE A 1 185 ? 10.405 -11.355 -9.000 1.00 94.12 185 PHE A C 1
ATOM 1562 O O . PHE A 1 185 ? 9.366 -11.691 -8.428 1.00 94.12 185 PHE A O 1
ATOM 1569 N N . ALA A 1 186 ? 11.567 -11.269 -8.345 1.00 95.56 186 ALA A N 1
ATOM 1570 C CA . ALA A 1 186 ? 11.706 -11.562 -6.920 1.00 95.56 186 ALA A CA 1
ATOM 1571 C C . ALA A 1 186 ? 10.878 -10.599 -6.049 1.00 95.56 186 ALA A C 1
ATOM 1573 O O . ALA A 1 186 ? 10.180 -11.037 -5.129 1.00 95.56 186 ALA A O 1
ATOM 1574 N N . ILE A 1 187 ? 10.893 -9.299 -6.366 1.00 96.38 187 ILE A N 1
ATOM 1575 C CA . ILE A 1 187 ? 10.069 -8.298 -5.673 1.00 96.38 187 ILE A CA 1
ATOM 1576 C C . ILE A 1 187 ? 8.581 -8.593 -5.898 1.00 96.38 187 ILE A C 1
ATOM 1578 O O . ILE A 1 187 ? 7.809 -8.612 -4.939 1.00 96.38 187 ILE A O 1
ATOM 1582 N N . SER A 1 188 ? 8.180 -8.899 -7.135 1.00 96.06 188 SER A N 1
ATOM 1583 C CA . SER A 1 188 ? 6.792 -9.244 -7.473 1.00 96.06 188 SER A CA 1
ATOM 1584 C C . SER A 1 188 ? 6.296 -10.464 -6.693 1.00 96.06 188 SER A C 1
ATOM 1586 O O . SER A 1 188 ? 5.196 -10.444 -6.138 1.00 96.06 188 SER A O 1
ATOM 1588 N N . LEU A 1 189 ? 7.120 -11.509 -6.573 1.00 95.81 189 LEU A N 1
ATOM 1589 C CA . LEU A 1 189 ? 6.803 -12.681 -5.755 1.00 95.81 189 LEU A CA 1
ATOM 1590 C C . LEU A 1 189 ? 6.663 -12.334 -4.268 1.00 95.81 189 LEU A C 1
ATOM 1592 O O . LEU A 1 189 ? 5.754 -12.840 -3.609 1.00 95.81 189 LEU A O 1
ATOM 1596 N N . SER A 1 190 ? 7.520 -11.458 -3.738 1.00 96.69 190 SER A N 1
ATOM 1597 C CA . SER A 1 190 ? 7.431 -10.981 -2.351 1.00 96.69 190 SER A CA 1
ATOM 1598 C C . SER A 1 190 ? 6.126 -10.216 -2.086 1.00 96.69 190 SER A C 1
ATOM 1600 O O . SER A 1 190 ? 5.452 -10.434 -1.071 1.00 96.69 190 SER A O 1
ATOM 1602 N N . ILE A 1 191 ? 5.709 -9.379 -3.042 1.00 96.69 191 ILE A N 1
ATOM 1603 C CA . ILE A 1 191 ? 4.422 -8.676 -3.010 1.00 96.69 191 ILE A CA 1
ATOM 1604 C C . ILE A 1 191 ? 3.259 -9.678 -2.994 1.00 96.69 191 ILE A C 1
ATOM 1606 O O . ILE A 1 191 ? 2.376 -9.592 -2.138 1.00 96.69 191 ILE A O 1
ATOM 1610 N N . LEU A 1 192 ? 3.267 -10.655 -3.904 1.00 96.50 192 LEU A N 1
ATOM 1611 C CA . LEU A 1 192 ? 2.220 -11.677 -3.991 1.00 96.50 192 LEU A CA 1
ATOM 1612 C C . LEU A 1 192 ? 2.152 -12.542 -2.730 1.00 96.50 192 LEU A C 1
ATOM 1614 O O . LEU A 1 192 ? 1.062 -12.880 -2.265 1.00 96.50 192 LEU A O 1
ATOM 1618 N N . ASN A 1 193 ? 3.302 -12.870 -2.138 1.00 96.06 193 ASN A N 1
ATOM 1619 C CA . ASN A 1 193 ? 3.358 -13.583 -0.868 1.00 96.06 193 ASN A CA 1
ATOM 1620 C C . ASN A 1 193 ? 2.732 -12.749 0.261 1.00 96.06 193 ASN A C 1
ATOM 1622 O O . ASN A 1 193 ? 1.875 -13.251 0.989 1.00 96.06 193 ASN A O 1
ATOM 1626 N N . SER A 1 194 ? 3.075 -11.460 0.340 1.00 95.12 194 SER A N 1
ATOM 1627 C CA . SER A 1 194 ? 2.488 -10.526 1.310 1.00 95.12 194 SER A CA 1
ATOM 1628 C C . SER A 1 194 ? 0.967 -10.428 1.157 1.00 95.12 194 SER A C 1
ATOM 1630 O O . SER A 1 194 ? 0.243 -10.503 2.150 1.00 95.12 194 SER A O 1
ATOM 1632 N N . LEU A 1 195 ? 0.469 -10.341 -0.081 1.00 95.38 195 LEU A N 1
ATOM 1633 C CA . LEU A 1 195 ? -0.964 -10.324 -0.379 1.00 95.38 195 LEU A CA 1
ATOM 1634 C C . LEU A 1 195 ? -1.652 -11.628 0.047 1.00 95.38 195 LEU A C 1
ATOM 1636 O O . LEU A 1 195 ? -2.716 -11.599 0.663 1.00 95.38 195 LEU A O 1
ATOM 1640 N N . ARG A 1 196 ? -1.038 -12.783 -0.238 1.00 94.81 196 ARG A N 1
ATOM 1641 C CA . ARG A 1 196 ? -1.556 -14.091 0.185 1.00 94.81 196 ARG A CA 1
ATOM 1642 C C . ARG A 1 196 ? -1.662 -14.181 1.707 1.00 94.81 196 ARG A C 1
ATOM 1644 O O . ARG A 1 196 ? -2.691 -14.622 2.215 1.00 94.81 196 ARG A O 1
ATOM 1651 N N . LEU A 1 197 ? -0.616 -13.785 2.433 1.00 93.94 197 LEU A N 1
ATOM 1652 C CA . LEU A 1 197 ? -0.613 -13.789 3.899 1.00 93.94 197 LEU A CA 1
ATOM 1653 C C . LEU A 1 197 ? -1.690 -12.859 4.464 1.00 93.94 197 LEU A C 1
ATOM 1655 O O . LEU A 1 197 ? -2.396 -13.240 5.397 1.00 93.94 197 LEU A O 1
ATOM 1659 N N . TYR A 1 198 ? -1.856 -11.680 3.862 1.00 93.19 198 TYR A N 1
ATOM 1660 C CA . TYR A 1 198 ? -2.923 -10.745 4.201 1.00 93.19 198 TYR A CA 1
ATOM 1661 C C . TYR A 1 198 ? -4.315 -11.374 4.035 1.00 93.19 198 TYR A C 1
ATOM 1663 O O . TYR A 1 198 ? -5.100 -11.372 4.983 1.00 93.19 198 TYR A O 1
ATOM 1671 N N . LEU A 1 199 ? -4.603 -11.982 2.879 1.00 91.88 199 LEU A N 1
ATOM 1672 C CA . LEU A 1 199 ? -5.896 -12.623 2.614 1.00 91.88 199 LEU A CA 1
ATOM 1673 C C . LEU A 1 199 ? -6.170 -13.801 3.561 1.00 91.88 199 LEU A C 1
ATOM 1675 O O . LEU A 1 199 ? -7.287 -13.949 4.053 1.00 91.88 199 LEU A O 1
ATOM 1679 N N . LEU A 1 200 ? -5.154 -14.613 3.870 1.00 92.00 200 LEU A N 1
ATOM 1680 C CA . LEU A 1 200 ? -5.278 -15.703 4.844 1.00 92.00 200 LEU A CA 1
ATOM 1681 C C . LEU A 1 200 ? -5.581 -15.185 6.255 1.00 92.00 200 LEU A C 1
ATOM 1683 O O . LEU A 1 200 ? -6.405 -15.769 6.959 1.00 92.00 200 LEU A O 1
ATOM 1687 N N . ALA A 1 201 ? -4.922 -14.103 6.673 1.00 89.38 201 ALA A N 1
ATOM 1688 C CA . ALA A 1 201 ? -5.160 -13.483 7.972 1.00 89.38 201 ALA A CA 1
ATOM 1689 C C . ALA A 1 201 ? -6.565 -12.870 8.068 1.00 89.38 201 ALA A C 1
ATOM 1691 O O . ALA A 1 201 ? -7.184 -12.941 9.129 1.00 89.38 201 ALA A O 1
ATOM 1692 N N . LEU A 1 202 ? -7.075 -12.322 6.963 1.00 86.69 202 LEU A N 1
ATOM 1693 C CA . LEU A 1 202 ? -8.424 -11.776 6.875 1.00 86.69 202 LEU A CA 1
ATOM 1694 C C . LEU A 1 202 ? -9.491 -12.876 6.955 1.00 86.69 202 LEU A C 1
ATOM 1696 O O . LEU A 1 202 ? -10.438 -12.763 7.727 1.00 86.69 202 LEU A O 1
ATOM 1700 N N . ASN A 1 203 ? -9.306 -13.968 6.207 1.00 84.06 203 ASN A N 1
ATOM 1701 C CA . ASN A 1 203 ? -10.279 -15.060 6.140 1.00 84.06 203 ASN A CA 1
ATOM 1702 C C . ASN A 1 203 ? -10.373 -15.864 7.445 1.00 84.06 203 ASN A C 1
ATOM 1704 O O . ASN A 1 203 ? -11.424 -16.400 7.755 1.00 84.06 203 ASN A O 1
ATOM 1708 N N . ARG A 1 204 ? -9.296 -15.937 8.240 1.00 77.38 204 ARG A N 1
ATOM 1709 C CA . ARG A 1 204 ? -9.324 -16.573 9.574 1.00 77.38 204 ARG A CA 1
ATOM 1710 C C . ARG A 1 204 ? -10.105 -15.779 10.630 1.00 77.38 204 ARG A C 1
ATOM 1712 O O . ARG A 1 204 ? -10.246 -16.268 11.747 1.00 77.38 204 ARG A O 1
ATOM 1719 N N . ARG A 1 205 ? -10.516 -14.545 10.327 1.00 61.06 205 ARG A N 1
ATOM 1720 C CA . ARG A 1 205 ? -11.254 -13.667 11.249 1.00 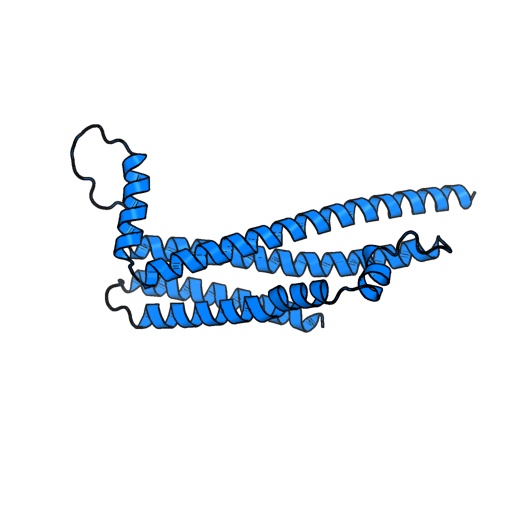61.06 205 ARG A CA 1
ATOM 1721 C C . ARG A 1 205 ? -12.739 -13.526 10.922 1.00 61.06 205 ARG A C 1
ATOM 1723 O O . ARG A 1 205 ? -13.452 -12.955 11.741 1.00 61.06 205 ARG A O 1
ATOM 1730 N N . GLN A 1 206 ? -13.167 -13.985 9.747 1.00 53.44 206 GLN A N 1
ATOM 1731 C CA . GLN A 1 206 ? -14.584 -14.132 9.405 1.00 53.44 206 GLN A CA 1
ATOM 1732 C C . GLN A 1 206 ? -15.115 -15.426 10.013 1.00 53.44 206 GLN A C 1
ATOM 1734 O O . GLN A 1 206 ? -16.280 -15.401 10.461 1.00 53.44 206 GLN A O 1
#

Radius of gyration: 24.24 Å; chains: 1; bounding box: 56×42×76 Å